Protein AF-A0A7V4UDC5-F1 (afdb_monomer_lite)

Secondary structure (DSSP, 8-state):
-----HHHHHHHHHHHHHHHHHHHTTSPTT--GGGGHHHHHHHHHTSS-HHHHHHHHHHHHHHHHHHHHHSPP-SS-HHHHHHHHHHHHHHHHHHHHHTSHHHHHHHHHHHHHTTTTS----------S-HHHHHHHHHHHHHHHHHTTTS-EEEEEEEEE--GGGGGSPPPTT-EEE-TTT---HHHHHHHHHHHHHHHHHHHHHHHTSTT-EEEEEE-SSSEEEEEEEE--HHHHHHHTTT-TTEEEE---EE-GGGTTSSHHHHHHHHHHHHHHHTT-SEEEEEEETT-HHHHHHHHHTTPEEEEEEEEEEEGGGTEEEEEEE-

Structure (mmCIF, N/CA/C/O backbone):
data_AF-A0A7V4UDC5-F1
#
_entry.id   AF-A0A7V4UDC5-F1
#
loop_
_atom_site.group_PDB
_atom_site.id
_atom_site.type_symbol
_atom_site.label_atom_id
_atom_site.label_alt_id
_atom_site.label_comp_id
_atom_site.label_asym_id
_atom_site.label_entity_id
_atom_site.label_seq_id
_atom_site.pdbx_PDB_ins_code
_atom_site.Cartn_x
_atom_site.Cartn_y
_atom_site.Cartn_z
_atom_site.occupancy
_atom_site.B_iso_or_equiv
_atom_site.auth_seq_id
_atom_site.auth_comp_id
_atom_site.auth_asym_id
_atom_site.auth_atom_id
_atom_site.pdbx_PDB_model_num
ATOM 1 N N . MET A 1 1 ? 18.444 18.402 -2.508 1.00 38.41 1 MET A N 1
ATOM 2 C CA . MET A 1 1 ? 19.061 17.724 -3.672 1.00 38.41 1 MET A CA 1
ATOM 3 C C . MET A 1 1 ? 19.129 18.734 -4.802 1.00 38.41 1 MET A C 1
ATOM 5 O O . MET A 1 1 ? 18.113 19.358 -5.072 1.00 38.41 1 MET A O 1
ATOM 9 N N . ALA A 1 2 ? 20.306 18.971 -5.385 1.00 38.69 2 ALA A N 1
ATOM 10 C CA . ALA A 1 2 ? 20.463 19.931 -6.478 1.00 38.69 2 ALA A CA 1
ATOM 11 C C . ALA A 1 2 ? 19.589 19.517 -7.677 1.00 38.69 2 ALA A C 1
ATOM 13 O O . ALA A 1 2 ? 19.650 18.368 -8.112 1.00 38.69 2 ALA A O 1
ATOM 14 N N . ASN A 1 3 ? 18.760 20.431 -8.190 1.00 67.38 3 ASN A N 1
ATOM 15 C CA . ASN A 1 3 ? 17.919 20.175 -9.361 1.00 67.38 3 ASN A CA 1
ATOM 16 C C . ASN A 1 3 ? 18.815 20.029 -10.600 1.00 67.38 3 ASN A C 1
ATOM 18 O O . ASN A 1 3 ? 19.265 21.021 -11.175 1.00 67.38 3 ASN A O 1
ATOM 22 N N . LEU A 1 4 ? 19.110 18.789 -10.997 1.00 74.56 4 LEU A N 1
ATOM 23 C CA . LEU A 1 4 ? 19.852 18.510 -12.225 1.00 74.56 4 LEU A CA 1
ATOM 24 C C . LEU A 1 4 ? 19.067 19.036 -13.432 1.00 74.56 4 LEU A C 1
ATOM 26 O O . LEU A 1 4 ? 17.871 18.783 -13.574 1.00 74.56 4 LEU A O 1
ATOM 30 N N . LYS A 1 5 ? 19.753 19.755 -14.329 1.00 85.00 5 LYS A N 1
ATOM 31 C CA . LYS A 1 5 ? 19.145 20.242 -15.573 1.00 85.00 5 LYS A CA 1
ATOM 32 C C . LYS A 1 5 ? 18.696 19.043 -16.431 1.00 85.00 5 LYS A C 1
ATOM 34 O O . LYS A 1 5 ? 19.444 18.067 -16.523 1.00 85.00 5 LYS A O 1
ATOM 39 N N . PRO A 1 6 ? 17.556 19.120 -17.144 1.00 79.69 6 PRO A N 1
ATOM 40 C CA . PRO A 1 6 ? 17.060 18.023 -17.985 1.00 79.69 6 PRO A CA 1
ATOM 41 C C . PRO A 1 6 ? 18.080 17.494 -19.004 1.00 79.69 6 PRO A C 1
ATOM 43 O O . PRO A 1 6 ? 18.170 16.292 -19.234 1.00 79.69 6 PRO A O 1
ATOM 46 N N . GLY A 1 7 ? 18.903 18.381 -19.576 1.00 83.75 7 GLY A N 1
ATOM 47 C CA . GLY A 1 7 ? 19.981 17.984 -20.489 1.00 83.75 7 GLY A CA 1
ATOM 48 C C . GLY A 1 7 ? 21.085 17.159 -19.818 1.00 83.75 7 GLY A C 1
ATOM 49 O O . GLY A 1 7 ? 21.667 16.288 -20.458 1.00 83.75 7 GLY A O 1
ATOM 50 N N . THR A 1 8 ? 21.352 17.384 -18.530 1.00 86.12 8 THR A N 1
ATOM 51 C CA . THR A 1 8 ? 22.305 16.582 -17.752 1.00 86.12 8 THR A CA 1
ATOM 52 C C . THR A 1 8 ? 21.754 15.182 -17.509 1.00 86.12 8 THR A C 1
ATOM 54 O O . THR A 1 8 ? 22.464 14.209 -17.736 1.00 86.12 8 THR A O 1
ATOM 57 N N . ILE A 1 9 ? 20.475 15.072 -17.131 1.00 84.00 9 ILE A N 1
ATOM 58 C CA . ILE A 1 9 ? 19.799 13.779 -16.944 1.00 84.00 9 ILE A CA 1
ATOM 59 C C . ILE A 1 9 ? 19.826 12.980 -18.251 1.00 84.00 9 ILE A C 1
ATOM 61 O O . ILE A 1 9 ? 20.229 11.825 -18.247 1.00 84.00 9 ILE A O 1
ATOM 65 N N . PHE A 1 10 ? 19.499 13.610 -19.383 1.00 90.81 10 PHE A N 1
ATOM 66 C CA . PHE A 1 10 ? 19.560 12.969 -20.699 1.00 90.81 10 PHE A CA 1
ATOM 67 C C . PHE A 1 10 ? 20.945 12.375 -21.018 1.00 90.81 10 PHE A C 1
ATOM 69 O O . PHE A 1 10 ? 21.042 11.223 -21.432 1.00 90.81 10 PHE A O 1
ATOM 76 N N . ARG A 1 11 ? 22.030 13.123 -20.770 1.00 93.69 11 ARG A N 1
ATOM 77 C CA . ARG A 1 11 ? 23.404 12.628 -20.978 1.00 93.69 11 ARG A CA 1
ATOM 78 C C . ARG A 1 11 ? 23.756 11.476 -20.039 1.00 93.69 11 ARG A C 1
ATOM 80 O O . ARG A 1 11 ? 24.406 10.532 -20.472 1.00 93.69 11 ARG A O 1
ATOM 87 N N . ILE A 1 12 ? 23.309 11.537 -18.783 1.00 92.44 12 ILE A N 1
ATOM 88 C CA . ILE A 1 12 ? 23.486 10.445 -17.818 1.00 92.44 12 ILE A CA 1
ATOM 89 C C . ILE A 1 12 ? 22.773 9.184 -18.312 1.00 92.44 12 ILE A C 1
ATOM 91 O O . ILE A 1 12 ? 23.369 8.116 -18.283 1.00 92.44 12 ILE A O 1
ATOM 95 N N . LEU A 1 13 ? 21.539 9.297 -18.813 1.00 93.00 13 LEU A N 1
ATOM 96 C CA . LEU A 1 13 ? 20.797 8.151 -19.347 1.00 93.00 13 LEU A CA 1
ATOM 97 C C . LEU A 1 13 ? 21.530 7.495 -20.522 1.00 93.00 13 LEU A C 1
ATOM 99 O O . LEU A 1 13 ? 21.645 6.274 -20.553 1.00 93.00 13 LEU A O 1
ATOM 103 N N . LEU A 1 14 ? 22.069 8.291 -21.451 1.00 95.56 14 LEU A N 1
ATOM 104 C CA . LEU A 1 14 ? 22.872 7.764 -22.558 1.00 95.56 14 LEU A CA 1
ATOM 105 C C . LEU A 1 14 ? 24.155 7.092 -22.060 1.00 95.56 14 LEU A C 1
ATOM 107 O O . LEU A 1 14 ? 24.470 5.991 -22.498 1.00 95.56 14 LEU A O 1
ATOM 111 N N . PHE A 1 15 ? 24.861 7.713 -21.114 1.00 94.56 15 PHE A N 1
ATOM 112 C CA . PHE A 1 15 ? 26.067 7.138 -20.520 1.00 94.56 15 PHE A CA 1
ATOM 113 C C . PHE A 1 15 ? 25.784 5.795 -19.835 1.00 94.56 15 PHE A C 1
ATOM 115 O O . PHE A 1 15 ? 26.470 4.811 -20.103 1.00 94.56 15 PHE A O 1
ATOM 122 N N . VAL A 1 16 ? 24.743 5.729 -19.001 1.00 93.38 16 VAL A N 1
ATOM 123 C CA . VAL A 1 16 ? 24.321 4.490 -18.334 1.00 93.38 16 VAL A CA 1
ATOM 124 C C . VAL A 1 16 ? 23.915 3.433 -19.362 1.00 93.38 16 VAL A C 1
ATOM 126 O O . VAL A 1 16 ? 24.313 2.281 -19.225 1.00 93.38 16 VAL A O 1
ATOM 129 N N . GLY A 1 17 ? 23.194 3.815 -20.421 1.00 93.38 17 GLY A N 1
ATOM 130 C CA . GLY A 1 17 ? 22.854 2.914 -21.524 1.00 93.38 17 GLY A CA 1
ATOM 131 C C . GLY A 1 17 ? 24.089 2.311 -22.196 1.00 93.38 17 GLY A C 1
ATOM 132 O O . GLY A 1 17 ? 24.135 1.103 -22.416 1.00 93.38 17 GLY A O 1
ATOM 133 N N . THR A 1 18 ? 25.118 3.123 -22.450 1.00 94.94 18 THR A N 1
ATOM 134 C CA . THR A 1 18 ? 26.397 2.653 -23.000 1.00 94.94 18 THR A CA 1
ATOM 135 C C . THR A 1 18 ? 27.107 1.693 -22.047 1.00 94.94 18 THR A C 1
ATOM 137 O O . THR A 1 18 ? 27.607 0.662 -22.485 1.00 94.94 18 THR A O 1
ATOM 140 N N . VAL A 1 19 ? 27.131 1.984 -20.742 1.00 92.69 19 VAL A N 1
ATOM 141 C CA . VAL A 1 19 ? 27.724 1.081 -19.738 1.00 92.69 19 VAL A CA 1
ATOM 142 C C . VAL A 1 19 ? 26.989 -0.259 -19.704 1.00 92.69 19 VAL A C 1
ATOM 144 O O . VAL A 1 19 ? 27.638 -1.302 -19.720 1.00 92.69 19 VAL A O 1
ATOM 147 N N . ILE A 1 20 ? 25.652 -0.244 -19.716 1.00 92.75 20 ILE A N 1
ATOM 148 C CA . ILE A 1 20 ? 24.842 -1.467 -19.778 1.00 92.75 20 ILE A CA 1
ATOM 149 C C . ILE A 1 20 ? 25.179 -2.260 -21.039 1.00 92.75 20 ILE A C 1
ATOM 151 O O . ILE A 1 20 ? 25.406 -3.455 -20.932 1.00 92.75 20 ILE A O 1
ATOM 155 N N . PHE A 1 21 ? 25.276 -1.611 -22.203 1.00 92.56 21 PHE A N 1
ATOM 156 C CA . PHE A 1 21 ? 25.663 -2.282 -23.448 1.00 92.56 21 PHE A CA 1
ATOM 157 C C . PHE A 1 21 ? 27.048 -2.932 -23.356 1.00 92.56 21 PHE A C 1
ATOM 159 O O . PHE A 1 21 ? 27.199 -4.095 -23.712 1.00 92.56 21 PHE A O 1
ATOM 166 N N . ILE A 1 22 ? 28.049 -2.234 -22.810 1.00 91.25 22 ILE A N 1
ATOM 167 C CA . ILE A 1 22 ? 29.389 -2.810 -22.611 1.00 91.25 22 ILE A CA 1
ATOM 168 C C . ILE A 1 22 ? 29.317 -4.068 -21.737 1.00 91.25 22 ILE A C 1
ATOM 170 O O . ILE A 1 22 ? 29.987 -5.050 -22.044 1.00 91.25 22 ILE A O 1
ATOM 174 N N . ILE A 1 23 ? 28.508 -4.059 -20.675 1.00 87.69 23 ILE A N 1
ATOM 175 C CA . ILE A 1 23 ? 28.312 -5.233 -19.815 1.00 87.69 23 ILE A CA 1
ATOM 176 C C . ILE A 1 23 ? 27.571 -6.345 -20.571 1.00 87.69 23 ILE A C 1
ATOM 178 O O . ILE A 1 23 ? 27.992 -7.496 -20.491 1.00 87.69 23 ILE A O 1
ATOM 182 N N . ASP A 1 24 ? 26.524 -6.007 -21.328 1.00 86.06 24 ASP A N 1
ATOM 183 C CA . ASP A 1 24 ? 25.705 -6.956 -22.100 1.00 86.06 24 ASP A CA 1
ATOM 184 C C . ASP A 1 24 ? 26.569 -7.735 -23.101 1.00 86.06 24 ASP A C 1
ATOM 186 O O . ASP A 1 24 ? 26.532 -8.961 -23.123 1.00 86.06 24 ASP A O 1
ATOM 190 N N . THR A 1 25 ? 27.506 -7.052 -23.780 1.00 89.06 25 THR A N 1
ATOM 191 C CA . THR A 1 25 ? 28.467 -7.700 -24.699 1.00 89.06 25 THR A CA 1
ATOM 192 C C . THR A 1 25 ? 29.408 -8.718 -24.045 1.00 89.06 25 THR A C 1
ATOM 194 O O . THR A 1 25 ? 30.125 -9.437 -24.740 1.00 89.06 25 THR A O 1
ATOM 197 N N . ARG A 1 26 ? 29.452 -8.793 -22.708 1.00 87.62 26 ARG A N 1
ATOM 198 C CA . ARG A 1 26 ? 30.233 -9.795 -21.962 1.00 87.62 26 ARG A CA 1
ATOM 199 C C . ARG A 1 26 ? 29.398 -10.992 -21.520 1.00 87.62 26 ARG A C 1
ATOM 201 O O . ARG A 1 26 ? 29.975 -11.961 -21.028 1.00 87.62 26 ARG A O 1
ATOM 208 N N . LEU A 1 27 ? 28.077 -10.940 -21.673 1.00 83.69 27 LEU A N 1
ATOM 209 C CA . LEU A 1 27 ? 27.168 -11.998 -21.252 1.00 83.69 27 LEU A CA 1
ATOM 210 C C . LEU A 1 27 ? 26.826 -12.934 -22.422 1.00 83.69 27 LEU A C 1
ATOM 212 O O . LEU A 1 27 ? 26.676 -12.485 -23.557 1.00 83.69 27 LEU A O 1
ATOM 216 N N . PRO A 1 28 ? 26.678 -14.249 -22.176 1.00 82.19 28 PRO A N 1
ATOM 217 C CA . PRO A 1 28 ? 26.193 -15.175 -23.191 1.00 82.19 28 PRO A CA 1
ATOM 218 C C . PRO A 1 28 ? 24.831 -14.759 -23.759 1.00 82.19 28 PRO A C 1
ATOM 220 O O . PRO A 1 28 ? 23.921 -14.371 -23.019 1.00 82.19 28 PRO A O 1
ATOM 223 N N . ARG A 1 29 ? 24.662 -14.918 -25.078 1.00 77.44 29 ARG A N 1
ATOM 224 C CA . ARG A 1 29 ? 23.401 -14.631 -25.784 1.00 77.44 29 ARG A CA 1
ATOM 225 C C . ARG A 1 29 ? 22.192 -15.262 -25.075 1.00 77.44 29 ARG A C 1
ATOM 227 O O . ARG A 1 29 ? 22.208 -16.421 -24.672 1.00 77.44 29 ARG A O 1
ATOM 234 N N . GLY A 1 30 ? 21.098 -14.515 -24.965 1.00 62.22 30 GLY A N 1
ATOM 235 C CA . GLY A 1 30 ? 19.856 -14.999 -24.351 1.00 62.22 30 GLY A CA 1
ATOM 236 C C . GLY A 1 30 ? 19.717 -14.720 -22.851 1.00 62.22 30 GLY A C 1
ATOM 237 O O . GLY A 1 30 ? 18.602 -14.836 -22.348 1.00 62.22 30 GLY A O 1
ATOM 238 N N . ILE A 1 31 ? 20.776 -14.272 -22.164 1.00 71.12 31 ILE A N 1
ATOM 239 C CA . ILE A 1 31 ? 20.663 -13.637 -20.844 1.00 71.12 31 ILE A CA 1
ATOM 240 C C . ILE A 1 31 ? 20.262 -12.174 -21.061 1.00 71.12 31 ILE A C 1
ATOM 242 O O . ILE A 1 31 ? 21.002 -11.405 -21.661 1.00 71.12 31 ILE A O 1
ATOM 246 N N . THR A 1 32 ? 19.063 -11.788 -20.628 1.00 65.75 32 THR A N 1
ATOM 247 C CA . THR A 1 32 ? 18.463 -10.504 -21.026 1.00 65.75 32 THR A CA 1
ATOM 248 C C . THR A 1 32 ? 18.871 -9.359 -20.103 1.00 65.75 32 THR A C 1
ATOM 250 O O . THR A 1 32 ? 18.082 -8.944 -19.252 1.00 65.75 32 THR A O 1
ATOM 253 N N . LEU A 1 33 ? 20.065 -8.789 -20.284 1.00 81.12 33 LEU A N 1
ATOM 254 C CA . LEU A 1 33 ? 20.388 -7.507 -19.643 1.00 81.12 33 LEU A CA 1
ATOM 255 C C . LEU A 1 33 ? 19.720 -6.325 -20.364 1.00 81.12 33 LEU A C 1
ATOM 257 O O . LEU A 1 33 ? 19.486 -5.288 -19.746 1.00 81.12 33 LEU A O 1
ATOM 261 N N . ALA A 1 34 ? 19.299 -6.506 -21.621 1.00 80.31 34 ALA A N 1
ATOM 262 C CA . ALA A 1 34 ? 18.570 -5.507 -22.406 1.00 80.31 34 ALA A CA 1
ATOM 263 C C . ALA A 1 34 ? 17.295 -4.966 -21.717 1.00 80.31 34 ALA A C 1
ATOM 265 O O . ALA A 1 34 ? 16.884 -3.830 -21.959 1.00 80.31 34 ALA A O 1
ATOM 266 N N . ILE A 1 35 ? 16.696 -5.720 -20.784 1.00 85.12 35 ILE A N 1
ATOM 267 C CA . ILE A 1 35 ? 15.566 -5.245 -19.969 1.00 85.12 35 ILE A CA 1
ATOM 268 C C . ILE A 1 35 ? 15.928 -4.000 -19.135 1.00 85.12 35 ILE A C 1
ATOM 270 O O . ILE A 1 35 ? 15.067 -3.171 -18.840 1.00 85.12 35 ILE A O 1
ATOM 274 N N . ALA A 1 36 ? 17.211 -3.815 -18.806 1.00 89.75 36 ALA A N 1
ATOM 275 C CA . ALA A 1 36 ? 17.715 -2.662 -18.068 1.00 89.75 36 ALA A CA 1
ATOM 276 C C . ALA A 1 36 ? 17.627 -1.343 -18.863 1.00 89.75 36 ALA A C 1
ATOM 278 O O . ALA A 1 36 ? 17.728 -0.267 -18.272 1.00 89.75 36 ALA A O 1
ATOM 279 N N . TYR A 1 37 ? 17.369 -1.392 -20.175 1.00 92.94 37 TYR A N 1
ATOM 280 C CA . TYR A 1 37 ? 17.081 -0.203 -20.978 1.00 92.94 37 TYR A CA 1
ATOM 281 C C . TYR A 1 37 ? 15.674 0.363 -20.735 1.00 92.94 37 TYR A C 1
ATOM 283 O O . TYR A 1 37 ? 15.464 1.565 -20.905 1.00 92.94 37 TYR A O 1
ATOM 291 N N . ILE A 1 38 ? 14.720 -0.464 -20.287 1.00 92.38 38 ILE A N 1
ATOM 292 C CA . ILE A 1 38 ? 13.323 -0.056 -20.067 1.00 92.38 38 ILE A CA 1
ATOM 293 C C . ILE A 1 38 ? 13.228 1.085 -19.032 1.00 92.38 38 ILE A C 1
ATOM 295 O O . ILE A 1 38 ? 12.627 2.115 -19.352 1.00 92.38 38 ILE A O 1
ATOM 299 N N . PRO A 1 39 ? 13.861 1.002 -17.840 1.00 92.06 39 PRO A N 1
ATOM 300 C CA . PRO A 1 39 ? 13.903 2.124 -16.900 1.00 92.06 39 PRO A CA 1
ATOM 301 C C . PRO A 1 39 ? 14.520 3.402 -17.478 1.00 92.06 39 PRO A C 1
ATOM 303 O O . PRO A 1 39 ? 14.063 4.494 -17.149 1.00 92.06 39 PRO A O 1
ATOM 306 N N . LEU A 1 40 ? 15.529 3.299 -18.354 1.00 94.00 40 LEU A N 1
ATOM 307 C CA . LEU A 1 40 ? 16.157 4.480 -18.958 1.00 94.00 40 LEU A CA 1
ATOM 308 C C . LEU A 1 40 ? 15.173 5.235 -19.851 1.00 94.00 40 LEU A C 1
ATOM 310 O O . LEU A 1 40 ? 15.070 6.459 -19.762 1.00 94.00 40 LEU A O 1
ATOM 314 N N . VAL A 1 41 ? 14.418 4.504 -20.675 1.00 94.00 41 VAL A N 1
ATOM 315 C CA . VAL A 1 41 ? 13.385 5.083 -21.541 1.00 94.00 41 VAL A CA 1
ATOM 316 C C . VAL A 1 41 ? 12.226 5.618 -20.703 1.00 94.00 41 VAL A C 1
ATOM 318 O O . VAL A 1 41 ? 11.770 6.729 -20.958 1.00 94.00 41 VAL A O 1
ATOM 321 N N . ALA A 1 42 ? 11.806 4.907 -19.652 1.00 91.69 42 ALA A N 1
ATOM 322 C CA . ALA A 1 42 ? 10.771 5.381 -18.731 1.00 91.69 42 ALA A CA 1
ATOM 323 C C . ALA A 1 42 ? 11.149 6.721 -18.073 1.00 91.69 42 ALA A C 1
ATOM 325 O O . ALA A 1 42 ? 10.333 7.639 -18.022 1.00 91.69 42 ALA A O 1
ATOM 326 N N . ILE A 1 43 ? 12.402 6.878 -17.629 1.00 87.75 43 ILE A N 1
ATOM 327 C CA . ILE A 1 43 ? 12.899 8.154 -17.093 1.00 87.75 43 ILE A CA 1
ATOM 328 C C . ILE A 1 43 ? 12.971 9.214 -18.203 1.00 87.75 43 ILE A C 1
ATOM 330 O O . ILE A 1 43 ? 12.647 10.376 -17.964 1.00 87.75 43 ILE A O 1
ATOM 334 N N . ALA A 1 44 ? 13.351 8.840 -19.428 1.00 90.62 44 ALA A N 1
ATOM 335 C CA . ALA A 1 44 ? 13.420 9.769 -20.554 1.00 90.62 44 ALA A CA 1
ATOM 336 C C . ALA A 1 44 ? 12.039 10.292 -20.993 1.00 90.62 44 ALA A C 1
ATOM 338 O O . ALA A 1 44 ? 11.935 11.453 -21.389 1.00 90.62 44 ALA A O 1
ATOM 339 N N . VAL A 1 45 ? 10.971 9.490 -20.864 1.00 90.62 45 VAL A N 1
ATOM 340 C CA . VAL A 1 45 ? 9.573 9.938 -21.051 1.00 90.62 45 VAL A CA 1
ATOM 341 C C . VAL A 1 45 ? 9.243 11.088 -20.108 1.00 90.62 45 VAL A C 1
ATOM 343 O O . VAL A 1 45 ? 8.472 11.984 -20.465 1.00 90.62 45 VAL A O 1
ATOM 346 N N . LEU A 1 46 ? 9.885 11.112 -18.934 1.00 85.88 46 LEU A N 1
ATOM 347 C CA . LEU A 1 46 ? 9.684 12.166 -17.958 1.00 85.88 46 LEU A CA 1
ATOM 348 C C . LEU A 1 46 ? 10.419 13.483 -18.295 1.00 85.88 46 LEU A C 1
ATOM 350 O O . LEU A 1 46 ? 10.342 14.451 -17.543 1.00 85.88 46 LEU A O 1
ATOM 354 N N . LEU A 1 47 ? 11.161 13.557 -19.401 1.00 86.00 47 LEU A N 1
ATOM 355 C CA . LEU A 1 47 ? 11.874 14.772 -19.788 1.00 86.00 47 LEU A CA 1
ATOM 356 C C . LEU A 1 47 ? 10.966 15.733 -20.576 1.00 86.00 47 LEU A C 1
ATOM 358 O O . LEU A 1 47 ? 10.014 15.310 -21.240 1.00 86.00 47 LEU A O 1
ATOM 362 N N . PRO A 1 48 ? 11.234 17.053 -20.534 1.00 79.25 48 PRO A N 1
ATOM 363 C CA . PRO A 1 48 ? 10.370 18.065 -21.149 1.00 79.25 48 PRO A CA 1
ATOM 364 C C . PRO A 1 48 ? 10.289 17.956 -22.674 1.00 79.25 48 PRO A C 1
ATOM 366 O O . PRO A 1 48 ? 9.313 18.402 -23.265 1.00 79.25 48 PRO A O 1
ATOM 369 N N . ARG A 1 49 ? 11.301 17.369 -23.327 1.00 83.31 49 ARG A N 1
ATOM 370 C CA . ARG A 1 49 ? 11.344 17.249 -24.787 1.00 83.31 49 ARG A CA 1
ATOM 371 C C . ARG A 1 49 ? 11.037 15.809 -25.209 1.00 83.31 49 ARG A C 1
ATOM 373 O O . ARG A 1 49 ? 11.814 14.927 -24.845 1.00 83.31 49 ARG A O 1
ATOM 380 N N . PRO A 1 50 ? 9.990 15.560 -26.017 1.00 84.75 50 PRO A N 1
ATOM 381 C CA . PRO A 1 50 ? 9.617 14.208 -26.451 1.00 84.75 50 PRO A CA 1
ATOM 382 C C . PRO A 1 50 ? 10.745 13.521 -27.229 1.00 84.75 50 PRO A C 1
ATOM 384 O O . PRO A 1 50 ? 10.989 12.328 -27.061 1.00 84.75 50 PRO A O 1
ATOM 387 N N . ASN A 1 51 ? 11.515 14.304 -27.989 1.00 89.19 51 ASN A N 1
ATOM 388 C CA . ASN A 1 51 ? 12.661 13.814 -28.747 1.00 89.19 51 ASN A CA 1
ATOM 389 C C . ASN A 1 51 ? 13.720 13.159 -27.850 1.00 89.19 51 ASN A C 1
ATOM 391 O O . ASN A 1 51 ? 14.402 12.258 -28.309 1.00 89.19 51 ASN A O 1
ATOM 395 N N . MET A 1 52 ? 13.843 13.542 -26.572 1.00 91.19 52 MET A N 1
ATOM 396 C CA . MET A 1 52 ? 14.799 12.900 -25.660 1.00 91.19 52 MET A CA 1
ATOM 397 C C . MET A 1 52 ? 14.420 11.442 -25.382 1.00 91.19 52 MET A C 1
ATOM 399 O O . MET A 1 52 ? 15.290 10.577 -25.421 1.00 91.19 52 MET A O 1
ATOM 403 N N . ALA A 1 53 ? 13.135 11.152 -25.157 1.00 92.38 53 ALA A N 1
ATOM 404 C CA . ALA A 1 53 ? 12.654 9.784 -24.976 1.00 92.38 53 ALA A CA 1
ATOM 405 C C . ALA A 1 53 ? 12.841 8.951 -26.247 1.00 92.38 53 ALA A C 1
ATOM 407 O O . ALA A 1 53 ? 13.349 7.834 -26.180 1.00 92.38 53 ALA A O 1
ATOM 408 N N . VAL A 1 54 ? 12.512 9.532 -27.405 1.00 93.69 54 VAL A N 1
ATOM 409 C CA . VAL A 1 54 ? 12.688 8.883 -28.711 1.00 93.69 54 VAL A CA 1
ATOM 410 C C . VAL A 1 54 ? 14.165 8.609 -29.002 1.00 93.69 54 VAL A C 1
ATOM 412 O O . VAL A 1 54 ? 14.500 7.518 -29.447 1.00 93.69 54 VAL A O 1
ATOM 415 N N . THR A 1 55 ? 15.075 9.541 -28.700 1.00 95.25 55 THR A N 1
ATOM 416 C CA . THR A 1 55 ? 16.517 9.322 -28.880 1.00 95.25 55 THR A CA 1
ATOM 417 C C . THR A 1 55 ? 17.046 8.227 -27.955 1.00 95.25 55 THR A C 1
ATOM 419 O O . THR A 1 55 ? 17.776 7.359 -28.425 1.00 95.25 55 THR A O 1
ATOM 422 N N . VAL A 1 56 ? 16.675 8.213 -26.668 1.00 95.94 56 VAL A N 1
ATOM 423 C CA . VAL A 1 56 ? 17.092 7.130 -25.753 1.00 95.94 56 VAL A CA 1
ATOM 424 C C . VAL A 1 56 ? 16.545 5.782 -26.232 1.00 95.94 56 VAL A C 1
ATOM 426 O O . VAL A 1 56 ? 17.288 4.802 -26.255 1.00 95.94 56 VAL A O 1
ATOM 429 N N . ALA A 1 57 ? 15.287 5.730 -26.678 1.00 96.31 57 ALA A N 1
ATOM 430 C CA . ALA A 1 57 ? 14.677 4.524 -27.235 1.00 96.31 57 ALA A CA 1
ATOM 431 C C . ALA A 1 57 ? 15.384 4.042 -28.511 1.00 96.31 57 ALA A C 1
ATOM 433 O O . ALA A 1 57 ? 15.671 2.854 -28.641 1.00 96.31 57 ALA A O 1
ATOM 434 N N . ALA A 1 58 ? 15.730 4.950 -29.425 1.00 96.75 58 ALA A N 1
ATOM 435 C CA . ALA A 1 58 ? 16.452 4.620 -30.650 1.00 96.75 58 ALA A CA 1
ATOM 436 C C . ALA A 1 58 ? 17.864 4.083 -30.360 1.00 96.75 58 ALA A C 1
ATOM 438 O O . ALA A 1 58 ? 18.251 3.046 -30.896 1.00 96.75 58 ALA A O 1
ATOM 439 N N . VAL A 1 59 ? 18.613 4.740 -29.467 1.00 96.75 59 VAL A N 1
ATOM 440 C CA . VAL A 1 59 ? 19.971 4.317 -29.079 1.00 96.75 59 VAL A CA 1
ATOM 441 C C . VAL A 1 59 ? 19.949 2.954 -28.384 1.00 96.75 59 VAL A C 1
ATOM 443 O O . VAL A 1 59 ? 20.705 2.059 -28.751 1.00 96.75 59 VAL A O 1
ATOM 446 N N . THR A 1 60 ? 19.053 2.756 -27.417 1.00 95.94 60 THR A N 1
ATOM 447 C CA . THR A 1 60 ? 18.938 1.473 -26.700 1.00 95.94 60 THR A CA 1
ATOM 448 C C . THR A 1 60 ? 18.387 0.347 -27.579 1.00 95.94 60 THR A C 1
ATOM 450 O O . THR A 1 60 ? 18.784 -0.806 -27.415 1.00 95.94 60 THR A O 1
ATOM 453 N N . SER A 1 61 ? 17.551 0.665 -28.574 1.00 95.75 61 SER A N 1
ATOM 454 C CA . SER A 1 61 ? 17.156 -0.291 -29.616 1.00 95.75 61 SER A CA 1
ATOM 455 C C . SER A 1 61 ? 18.354 -0.715 -30.463 1.00 95.75 61 SER A C 1
ATOM 457 O O . SER A 1 61 ? 18.536 -1.906 -30.699 1.00 95.75 61 SER A O 1
ATOM 459 N N . ALA A 1 62 ? 19.205 0.233 -30.872 1.00 95.38 62 ALA A N 1
ATOM 460 C CA . ALA A 1 62 ? 20.430 -0.080 -31.603 1.00 95.38 62 ALA A CA 1
ATOM 461 C C . ALA A 1 62 ? 21.359 -0.983 -30.776 1.00 95.38 62 ALA A C 1
ATOM 463 O O . ALA A 1 62 ? 21.831 -1.990 -31.292 1.00 95.38 62 ALA A O 1
ATOM 464 N N . PHE A 1 63 ? 21.548 -0.700 -29.483 1.00 94.50 63 PHE A N 1
ATOM 465 C CA . PHE A 1 63 ? 22.301 -1.579 -28.580 1.00 94.50 63 PHE A CA 1
ATOM 466 C C . PHE A 1 63 ? 21.697 -2.984 -28.490 1.00 94.50 63 PHE A C 1
ATOM 468 O O . PHE A 1 63 ? 22.413 -3.963 -28.670 1.00 94.50 63 PHE A O 1
ATOM 475 N N . THR A 1 64 ? 20.376 -3.089 -28.326 1.00 91.38 64 THR A N 1
ATOM 476 C CA . THR A 1 64 ? 19.665 -4.380 -28.271 1.00 91.38 64 THR A CA 1
ATOM 477 C C . THR A 1 64 ? 19.834 -5.195 -29.563 1.00 91.38 64 THR A C 1
ATOM 479 O O . THR A 1 64 ? 19.911 -6.423 -29.521 1.00 91.38 64 THR A O 1
ATOM 482 N N . LEU A 1 65 ? 19.891 -4.529 -30.721 1.00 90.81 65 LEU A N 1
ATOM 483 C CA . LEU A 1 65 ? 20.071 -5.169 -32.028 1.00 90.81 65 LEU A CA 1
ATOM 484 C C . LEU A 1 65 ? 21.534 -5.518 -32.338 1.00 90.81 65 LEU A C 1
ATOM 486 O O . LEU A 1 65 ? 21.778 -6.492 -33.048 1.00 90.81 65 LEU A O 1
ATOM 490 N N . LEU A 1 66 ? 22.493 -4.748 -31.817 1.00 89.62 66 LEU A N 1
ATOM 491 C CA . LEU A 1 66 ? 23.931 -4.964 -32.011 1.00 89.62 66 LEU A CA 1
ATOM 492 C C . LEU A 1 66 ? 24.523 -5.987 -31.036 1.00 89.62 66 LEU A C 1
ATOM 494 O O . LEU A 1 66 ? 25.449 -6.705 -31.407 1.00 89.62 66 LEU A O 1
ATOM 498 N N . ASP A 1 67 ? 23.959 -6.108 -29.834 1.00 86.81 67 ASP A N 1
ATOM 499 C CA . ASP A 1 67 ? 24.309 -7.106 -28.815 1.00 86.81 67 ASP A CA 1
ATOM 500 C C . ASP A 1 67 ? 24.616 -8.522 -29.373 1.00 86.81 67 ASP A C 1
ATOM 502 O O . ASP A 1 67 ? 25.715 -9.018 -29.140 1.00 86.81 67 ASP A O 1
ATOM 506 N N . PRO A 1 68 ? 23.769 -9.180 -30.197 1.00 83.19 68 PRO A N 1
ATOM 507 C CA . PRO A 1 68 ? 24.060 -10.534 -30.698 1.00 83.19 68 PRO A CA 1
ATOM 508 C C . PRO A 1 68 ? 25.362 -10.672 -31.476 1.00 83.19 68 PRO A C 1
ATOM 510 O O . PRO A 1 68 ? 25.913 -11.771 -31.531 1.00 83.19 68 PRO A O 1
ATOM 513 N N . ILE A 1 69 ? 25.804 -9.599 -32.127 1.00 87.69 69 ILE A N 1
ATOM 514 C CA . ILE A 1 69 ? 27.003 -9.608 -32.960 1.00 87.69 69 ILE A CA 1
ATOM 515 C C . ILE A 1 69 ? 28.244 -9.673 -32.065 1.00 87.69 69 ILE A C 1
ATOM 517 O O . ILE A 1 69 ? 29.198 -10.373 -32.396 1.00 87.69 69 ILE A O 1
ATOM 521 N N . PHE A 1 70 ? 28.204 -8.998 -30.914 1.00 87.81 70 PHE A N 1
ATOM 522 C CA . PHE A 1 70 ? 29.335 -8.871 -29.995 1.00 87.81 70 PHE A CA 1
ATOM 523 C C . PHE A 1 70 ? 29.312 -9.886 -28.845 1.00 87.81 70 PHE A C 1
ATOM 525 O O . PHE A 1 70 ? 30.368 -10.219 -28.312 1.00 87.81 70 PHE A O 1
ATOM 532 N N . SER A 1 71 ? 28.136 -10.399 -28.484 1.00 85.19 71 SER A N 1
ATOM 533 C CA . SER A 1 71 ? 27.964 -11.254 -27.308 1.00 85.19 71 SER A CA 1
ATOM 534 C C . SER A 1 71 ? 28.381 -12.710 -27.557 1.00 85.19 71 SER A C 1
ATOM 536 O O . SER A 1 71 ? 28.067 -13.261 -28.627 1.00 85.19 71 SER A O 1
ATOM 538 N N . PRO A 1 72 ? 29.046 -13.365 -26.579 1.00 85.06 72 PRO A N 1
ATOM 539 C CA . PRO A 1 72 ? 29.446 -14.767 -26.654 1.00 85.06 72 PRO A CA 1
ATOM 540 C C . PRO A 1 72 ? 28.286 -15.718 -26.990 1.00 85.06 72 PRO A C 1
ATOM 542 O O . PRO A 1 72 ? 27.144 -15.483 -26.577 1.00 85.06 72 PRO A O 1
ATOM 545 N N . PRO A 1 73 ? 28.546 -16.822 -27.714 1.00 84.25 73 PRO A N 1
ATOM 546 C CA . PRO A 1 73 ? 27.531 -17.832 -27.987 1.00 84.25 73 PRO A CA 1
ATOM 547 C C . PRO A 1 73 ? 26.996 -18.446 -26.687 1.00 84.25 73 PRO A C 1
ATOM 549 O O . PRO A 1 73 ? 27.666 -18.468 -25.657 1.00 84.25 73 PRO A O 1
ATOM 552 N N . SER A 1 74 ? 25.769 -18.949 -26.748 1.00 82.12 74 SER A N 1
ATOM 553 C CA . SER A 1 74 ? 25.053 -19.518 -25.609 1.00 82.12 74 SER A CA 1
ATOM 554 C C . SER A 1 74 ? 24.506 -20.890 -25.966 1.00 82.12 74 SER A C 1
ATOM 556 O O . SER A 1 74 ? 24.239 -21.165 -27.134 1.00 82.12 74 SER A O 1
ATOM 558 N N . SER A 1 75 ? 24.328 -21.736 -24.953 1.00 79.56 75 SER A N 1
ATOM 559 C CA . SER A 1 75 ? 23.654 -23.031 -25.079 1.00 79.56 75 SER A CA 1
ATOM 560 C C . SER A 1 75 ? 22.130 -22.901 -25.182 1.00 79.56 75 SER A C 1
ATOM 562 O O . SER A 1 75 ? 21.448 -23.892 -25.436 1.00 79.56 75 SER A O 1
ATOM 564 N N . LEU A 1 76 ? 21.583 -21.694 -24.988 1.00 74.44 76 LEU A N 1
ATOM 565 C CA . LEU A 1 76 ? 20.153 -21.439 -25.117 1.00 74.44 76 LEU A CA 1
ATOM 566 C C . LEU A 1 76 ? 19.699 -21.495 -26.587 1.00 74.44 76 LEU A C 1
ATOM 568 O O . LEU A 1 76 ? 20.401 -20.996 -27.471 1.00 74.44 76 LEU A O 1
ATOM 572 N N . PRO A 1 77 ? 18.492 -22.026 -26.864 1.00 74.31 77 PRO A N 1
ATOM 573 C CA . PRO A 1 77 ? 17.914 -21.994 -28.201 1.00 74.31 77 PRO A CA 1
ATOM 574 C C . PRO A 1 77 ? 17.788 -20.565 -28.748 1.00 74.31 77 PRO A C 1
ATOM 576 O O . PRO A 1 77 ? 17.349 -19.657 -28.041 1.00 74.31 77 PRO A O 1
ATOM 579 N N . ALA A 1 78 ? 18.084 -20.372 -30.037 1.00 75.94 78 ALA A N 1
ATOM 580 C CA . ALA A 1 78 ? 18.098 -19.048 -30.669 1.00 75.94 78 ALA A CA 1
ATOM 581 C C . ALA A 1 78 ? 16.760 -18.286 -30.548 1.00 75.94 78 ALA A C 1
ATOM 583 O O . ALA A 1 78 ? 16.753 -17.062 -30.403 1.00 75.94 78 ALA A O 1
ATOM 584 N N . TRP A 1 79 ? 15.626 -18.997 -30.541 1.00 73.00 79 TRP A N 1
ATOM 585 C CA . TRP A 1 79 ? 14.297 -18.393 -30.382 1.00 73.00 79 TRP A CA 1
ATOM 586 C C . TRP A 1 79 ? 14.131 -17.652 -29.045 1.00 73.00 79 TRP A C 1
ATOM 588 O O . TRP A 1 79 ? 13.445 -16.632 -29.005 1.00 73.00 79 TRP A O 1
ATOM 598 N N . VAL A 1 80 ? 14.799 -18.099 -27.971 1.00 72.25 80 VAL A N 1
ATOM 599 C CA . VAL A 1 80 ? 14.764 -17.440 -26.652 1.00 72.25 80 VAL A CA 1
ATOM 600 C C . VAL A 1 80 ? 15.385 -16.051 -26.754 1.00 72.25 80 VAL A C 1
ATOM 602 O O . VAL A 1 80 ? 14.828 -15.065 -26.273 1.00 72.25 80 VAL A O 1
ATOM 605 N N . THR A 1 81 ? 16.520 -15.956 -27.446 1.00 77.19 81 THR A N 1
ATOM 606 C CA . THR A 1 81 ? 17.198 -14.686 -27.692 1.00 77.19 81 THR A CA 1
ATOM 607 C C . THR A 1 81 ? 16.336 -13.742 -28.535 1.00 77.19 81 THR A C 1
ATOM 609 O O . THR A 1 81 ? 16.231 -12.559 -28.206 1.00 77.19 81 THR A O 1
ATOM 612 N N . TYR A 1 82 ? 15.685 -14.244 -29.590 1.00 78.69 82 TYR A N 1
ATOM 613 C CA . TYR A 1 82 ? 14.800 -13.426 -30.425 1.00 78.69 82 TYR A CA 1
ATOM 614 C C . TYR A 1 82 ? 13.574 -12.917 -29.656 1.00 78.69 82 TYR A C 1
ATOM 616 O O . TYR A 1 82 ? 13.272 -11.726 -29.735 1.00 78.69 82 TYR A O 1
ATOM 624 N N . ASN A 1 83 ? 12.921 -13.764 -28.853 1.00 78.12 83 ASN A N 1
ATOM 625 C CA . ASN A 1 83 ? 11.761 -13.366 -28.050 1.00 78.12 83 ASN A CA 1
ATOM 626 C C . ASN A 1 83 ? 12.117 -12.314 -26.996 1.00 78.12 83 ASN A C 1
ATOM 628 O O . ASN A 1 83 ? 11.436 -11.296 -26.891 1.00 78.12 83 ASN A O 1
ATOM 632 N N . ASN A 1 84 ? 13.206 -12.512 -26.250 1.00 81.00 84 ASN A N 1
ATOM 633 C CA . ASN A 1 84 ? 13.619 -11.576 -25.202 1.00 81.00 84 ASN A CA 1
ATOM 634 C C . ASN A 1 84 ? 13.919 -10.177 -25.760 1.00 81.00 84 ASN A C 1
ATOM 636 O O . ASN A 1 84 ? 13.549 -9.164 -25.159 1.00 81.00 84 ASN A O 1
ATOM 640 N N . ARG A 1 85 ? 14.538 -10.111 -26.944 1.00 84.75 85 ARG A N 1
ATOM 641 C CA . ARG A 1 85 ? 14.795 -8.845 -27.639 1.00 84.75 85 ARG A CA 1
ATOM 642 C C . ARG A 1 85 ? 13.536 -8.247 -28.243 1.00 84.75 85 ARG A C 1
ATOM 644 O O . ARG A 1 85 ? 13.332 -7.049 -28.097 1.00 84.75 85 ARG A O 1
ATOM 651 N N . GLY A 1 86 ? 12.678 -9.059 -28.858 1.00 85.25 86 GLY A N 1
ATOM 652 C CA . GLY A 1 86 ? 11.389 -8.608 -29.383 1.00 85.25 86 GLY A CA 1
ATOM 653 C C . GLY A 1 86 ? 10.521 -7.967 -28.299 1.00 85.25 86 GLY A C 1
ATOM 654 O O . GLY A 1 86 ? 10.028 -6.856 -28.481 1.00 85.25 86 GLY A O 1
ATOM 655 N N . LEU A 1 87 ? 10.417 -8.610 -27.132 1.00 85.31 87 LEU A N 1
ATOM 656 C CA . LEU A 1 87 ? 9.684 -8.083 -25.977 1.00 85.31 87 LEU A CA 1
ATOM 657 C C . LEU A 1 87 ? 10.311 -6.798 -25.430 1.00 85.31 87 LEU A C 1
ATOM 659 O O . LEU A 1 87 ? 9.596 -5.845 -25.121 1.00 85.31 87 LEU A O 1
ATOM 663 N N . THR A 1 88 ? 11.642 -6.745 -25.353 1.00 88.38 88 THR A N 1
ATOM 664 C CA . THR A 1 88 ? 12.364 -5.560 -24.874 1.00 88.38 88 THR A CA 1
ATOM 665 C C . THR A 1 88 ? 12.182 -4.376 -25.826 1.00 88.38 88 THR A C 1
ATOM 667 O O . THR A 1 88 ? 11.862 -3.278 -25.377 1.00 88.38 88 THR A O 1
ATOM 670 N N . LEU A 1 89 ? 12.311 -4.588 -27.140 1.00 92.50 89 LEU A N 1
ATOM 671 C CA . LEU A 1 89 ? 12.051 -3.565 -28.156 1.00 92.50 89 LEU A CA 1
ATOM 672 C C . LEU A 1 89 ? 10.591 -3.102 -28.110 1.00 92.50 89 LEU A C 1
ATOM 674 O O . LEU A 1 89 ? 10.335 -1.899 -28.131 1.00 92.50 89 LEU A O 1
ATOM 678 N N . GLY A 1 90 ? 9.643 -4.033 -27.971 1.00 88.06 90 GLY A N 1
ATOM 679 C CA . GLY A 1 90 ? 8.228 -3.710 -27.794 1.00 88.06 90 GLY A CA 1
ATOM 680 C C . GLY A 1 90 ? 7.987 -2.804 -26.584 1.00 88.06 90 GLY A C 1
ATOM 681 O O . GLY A 1 90 ? 7.330 -1.773 -26.710 1.00 88.06 90 GLY A O 1
ATOM 682 N N . ALA A 1 91 ? 8.581 -3.129 -25.432 1.00 92.12 91 ALA A N 1
ATOM 683 C CA . ALA A 1 91 ? 8.469 -2.323 -24.219 1.00 92.12 91 ALA A CA 1
ATOM 684 C C . ALA A 1 91 ? 9.133 -0.938 -24.355 1.00 92.12 91 ALA A C 1
ATOM 686 O O . ALA A 1 91 ? 8.547 0.065 -23.945 1.00 92.12 91 ALA A O 1
ATOM 687 N N . ILE A 1 92 ? 10.323 -0.863 -24.965 1.00 94.81 92 ILE A N 1
ATOM 688 C CA . ILE A 1 92 ? 11.035 0.395 -25.243 1.00 94.81 92 ILE A CA 1
ATOM 689 C C . ILE A 1 92 ? 10.167 1.329 -26.092 1.00 94.81 92 ILE A C 1
ATOM 691 O O . ILE A 1 92 ? 9.980 2.496 -25.738 1.00 94.81 92 ILE A O 1
ATOM 695 N N . TRP A 1 93 ? 9.606 0.826 -27.192 1.00 95.69 93 TRP A N 1
ATOM 696 C CA . TRP A 1 93 ? 8.827 1.649 -28.115 1.00 95.69 93 TRP A CA 1
ATOM 697 C C . TRP A 1 93 ? 7.431 1.978 -27.595 1.00 95.69 93 TRP A C 1
ATOM 699 O O . TRP A 1 93 ? 6.952 3.088 -27.829 1.00 95.69 93 TRP A O 1
ATOM 709 N N . PHE A 1 94 ? 6.816 1.085 -26.815 1.00 93.12 94 PHE A N 1
ATOM 710 C CA . PHE A 1 94 ? 5.597 1.400 -26.075 1.00 93.12 94 PHE A CA 1
ATOM 711 C C . PHE A 1 94 ? 5.817 2.594 -25.135 1.00 93.12 94 PHE A C 1
ATOM 713 O O . PHE A 1 94 ? 5.061 3.563 -25.180 1.00 93.12 94 PHE A O 1
ATOM 720 N N . LEU A 1 95 ? 6.894 2.579 -24.339 1.00 92.75 95 LEU A N 1
ATOM 721 C CA . LEU A 1 95 ? 7.228 3.699 -23.457 1.00 92.75 95 LEU A CA 1
ATOM 722 C C . LEU A 1 95 ? 7.554 4.972 -24.243 1.00 92.75 95 LEU A C 1
ATOM 724 O O . LEU A 1 95 ? 7.059 6.043 -23.900 1.00 92.75 95 LEU A O 1
ATOM 728 N N . ALA A 1 96 ? 8.333 4.879 -25.322 1.00 93.06 96 ALA A N 1
ATOM 729 C CA . ALA A 1 96 ? 8.649 6.033 -26.161 1.00 93.06 96 ALA A CA 1
ATOM 730 C C . ALA A 1 96 ? 7.388 6.682 -26.764 1.00 93.06 96 ALA A C 1
ATOM 732 O O . ALA A 1 96 ? 7.306 7.910 -26.839 1.00 93.06 96 ALA A O 1
ATOM 733 N N . ALA A 1 97 ? 6.379 5.883 -27.129 1.00 91.25 97 ALA A N 1
ATOM 734 C CA . ALA A 1 97 ? 5.101 6.384 -27.628 1.00 91.25 97 ALA A CA 1
ATOM 735 C C . ALA A 1 97 ? 4.352 7.228 -26.582 1.00 91.25 97 ALA A C 1
ATOM 737 O O . ALA A 1 97 ? 3.714 8.216 -26.945 1.00 91.25 97 ALA A O 1
ATOM 738 N N . LEU A 1 98 ? 4.495 6.923 -25.284 1.00 89.88 98 LEU A N 1
ATOM 739 C CA . LEU A 1 98 ? 3.916 7.733 -24.201 1.00 89.88 98 LEU A CA 1
ATOM 740 C C . LEU A 1 98 ? 4.514 9.144 -24.126 1.00 89.88 98 LEU A C 1
ATOM 742 O O . LEU A 1 98 ? 3.874 10.051 -23.594 1.00 89.88 98 LEU A O 1
ATOM 746 N N . ALA A 1 99 ? 5.718 9.355 -24.661 1.00 89.06 99 ALA A N 1
ATOM 747 C CA . ALA A 1 99 ? 6.321 10.679 -24.747 1.00 89.06 99 ALA A CA 1
ATOM 748 C C . ALA A 1 99 ? 5.770 11.523 -25.908 1.00 89.06 99 ALA A C 1
ATOM 750 O O . ALA A 1 99 ? 5.953 12.741 -25.875 1.00 89.06 99 ALA A O 1
ATOM 751 N N . LEU A 1 100 ? 5.105 10.926 -26.909 1.00 88.62 100 LEU A N 1
ATOM 752 C CA . LEU A 1 100 ? 4.572 11.661 -28.061 1.00 88.62 100 LEU A CA 1
ATOM 753 C C . LEU A 1 100 ? 3.553 12.714 -27.608 1.00 88.62 100 LEU A C 1
ATOM 755 O O . LEU A 1 100 ? 2.687 12.381 -26.804 1.00 88.62 100 LEU A O 1
ATOM 759 N N . PRO A 1 101 ? 3.572 13.949 -28.149 1.00 83.31 101 PRO A N 1
ATOM 760 C CA . PRO A 1 101 ? 2.761 15.056 -27.629 1.00 83.31 101 PRO A CA 1
ATOM 761 C C . PRO A 1 101 ? 1.271 14.735 -27.455 1.00 83.31 101 PRO A C 1
ATOM 763 O O . PRO A 1 101 ? 0.700 15.028 -26.410 1.00 83.31 101 PRO A O 1
ATOM 766 N N . ARG A 1 102 ? 0.657 14.070 -28.445 1.00 83.25 102 ARG A N 1
ATOM 767 C CA . ARG A 1 102 ? -0.769 13.696 -28.417 1.00 83.25 102 ARG A CA 1
ATOM 768 C C . ARG A 1 102 ? -1.087 12.659 -27.339 1.00 83.25 102 ARG A C 1
ATOM 770 O O . ARG A 1 102 ? -2.065 12.800 -26.617 1.00 83.25 102 ARG A O 1
ATOM 777 N N . VAL A 1 103 ? -0.244 11.635 -27.218 1.00 81.75 103 VAL A N 1
ATOM 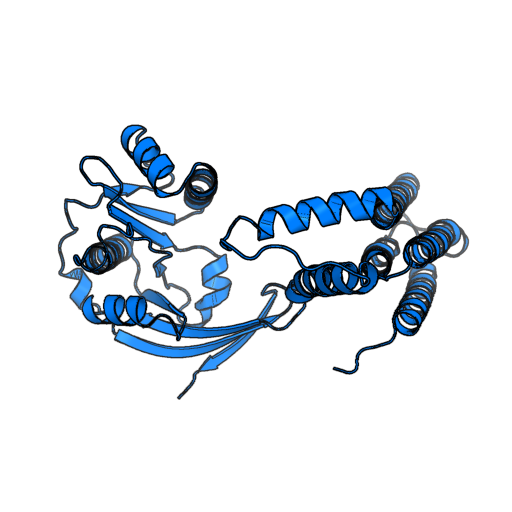778 C CA . VAL A 1 103 ? -0.411 10.561 -26.227 1.00 81.75 103 VAL A CA 1
ATOM 779 C C . VAL A 1 103 ? -0.132 11.105 -24.828 1.00 81.75 103 VAL A C 1
ATOM 781 O O . VAL A 1 103 ? -0.897 10.858 -23.901 1.00 81.75 103 VAL A O 1
ATOM 784 N N . 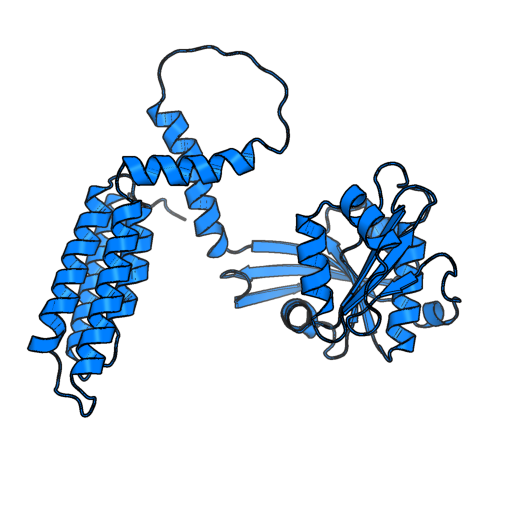ARG A 1 104 ? 0.919 11.922 -24.707 1.00 81.06 104 ARG A N 1
ATOM 785 C CA . ARG A 1 104 ? 1.319 12.630 -23.493 1.00 81.06 104 ARG A CA 1
ATOM 786 C C . ARG A 1 104 ? 0.220 13.518 -22.946 1.00 81.06 104 ARG A C 1
ATOM 788 O O . ARG A 1 104 ? -0.076 13.429 -21.762 1.00 81.06 104 ARG A O 1
ATOM 795 N N . ALA A 1 105 ? -0.423 14.307 -23.799 1.00 78.62 105 ALA A N 1
ATOM 796 C CA . ALA A 1 105 ? -1.574 15.108 -23.402 1.00 78.62 105 ALA A CA 1
ATOM 797 C C . ALA A 1 105 ? -2.724 14.236 -22.865 1.00 78.62 105 ALA A C 1
ATOM 799 O O . ALA A 1 105 ? -3.292 14.552 -21.822 1.00 78.62 105 ALA A O 1
ATOM 800 N N . ALA A 1 106 ? -3.021 13.108 -23.521 1.00 73.75 106 ALA A N 1
ATOM 801 C CA . ALA A 1 106 ? -4.118 12.224 -23.131 1.00 73.75 106 ALA A CA 1
ATOM 802 C C . ALA A 1 106 ? -3.918 11.584 -21.745 1.00 73.75 106 ALA A C 1
ATOM 804 O O . ALA A 1 106 ? -4.812 11.656 -20.903 1.00 73.75 106 ALA A O 1
ATOM 805 N N . TRP A 1 107 ? -2.748 10.996 -21.463 1.00 72.00 107 TRP A N 1
ATOM 806 C CA . TRP A 1 107 ? -2.525 10.356 -20.158 1.00 72.00 107 TRP A CA 1
ATOM 807 C C . TRP A 1 107 ? -2.256 11.356 -19.027 1.00 72.00 107 TRP A C 1
ATOM 809 O O . TRP A 1 107 ? -2.546 11.052 -17.871 1.00 72.00 107 TRP A O 1
ATOM 819 N N . ILE A 1 108 ? -1.773 12.565 -19.338 1.00 68.44 108 ILE A N 1
ATOM 820 C CA . ILE A 1 108 ? -1.738 13.669 -18.366 1.00 68.44 108 ILE A CA 1
ATOM 821 C C . ILE A 1 108 ? -3.161 14.117 -18.017 1.00 68.44 108 ILE A C 1
ATOM 823 O O . ILE A 1 108 ? -3.454 14.314 -16.840 1.00 68.44 108 ILE A O 1
ATOM 827 N N . GLY A 1 109 ? -4.048 14.233 -19.010 1.00 67.19 109 GLY A N 1
ATOM 828 C CA . GLY A 1 109 ? -5.459 14.566 -18.798 1.00 67.19 109 GLY A CA 1
ATOM 829 C C . GLY A 1 109 ? -6.159 13.574 -17.866 1.00 67.19 109 GLY A C 1
ATOM 830 O O . GLY A 1 109 ? -6.792 13.996 -16.902 1.00 67.19 109 GLY A O 1
ATOM 831 N N . LEU A 1 110 ? -5.944 12.270 -18.081 1.00 65.12 110 LEU A N 1
ATOM 832 C CA . LEU A 1 110 ? -6.454 11.200 -17.210 1.00 65.12 110 LEU A CA 1
ATOM 833 C C . LEU A 1 110 ? -5.923 11.293 -15.769 1.00 65.12 110 LEU A C 1
ATOM 835 O O . LEU A 1 110 ? -6.649 11.027 -14.819 1.00 65.12 110 LEU A O 1
ATOM 839 N N . ALA A 1 111 ? -4.663 11.694 -15.583 1.00 57.88 111 ALA A N 1
ATOM 840 C CA . ALA A 1 111 ? -4.090 11.866 -14.248 1.00 57.88 111 ALA A CA 1
ATOM 841 C C . ALA A 1 111 ? -4.600 13.129 -13.523 1.00 57.88 111 ALA A C 1
ATOM 843 O O . ALA A 1 111 ? -4.523 13.195 -12.294 1.00 57.88 111 ALA A O 1
ATOM 844 N N . GLY A 1 112 ? -5.073 14.131 -14.273 1.00 48.88 112 GLY A N 1
ATOM 845 C CA . GLY A 1 112 ? -5.619 15.388 -13.755 1.00 48.88 112 GLY A CA 1
ATOM 846 C C . GLY A 1 112 ? -7.104 15.319 -13.389 1.00 48.88 112 GLY A C 1
ATOM 847 O O . GLY A 1 112 ? -7.505 15.955 -12.420 1.00 48.88 112 GLY A O 1
ATOM 848 N N . SER A 1 113 ? -7.905 14.515 -14.097 1.00 48.84 113 SER A N 1
ATOM 849 C CA . SER A 1 113 ? -9.337 14.323 -13.802 1.00 48.84 113 SER A CA 1
ATOM 850 C C . SER A 1 113 ? -9.604 13.655 -12.449 1.00 48.84 113 SER A C 1
ATOM 852 O O . SER A 1 113 ? -10.640 13.902 -11.839 1.00 48.84 113 SER A O 1
ATOM 854 N N . ASP A 1 114 ? -8.650 12.877 -11.934 1.00 45.31 114 ASP A N 1
ATOM 855 C CA . ASP A 1 114 ? -8.729 12.292 -10.588 1.00 45.31 114 ASP A CA 1
ATOM 856 C C . ASP A 1 114 ? -8.456 13.322 -9.472 1.00 45.31 114 ASP A C 1
ATOM 858 O O . ASP A 1 114 ? -8.756 13.068 -8.306 1.00 45.31 114 ASP A O 1
ATOM 862 N N . ALA A 1 115 ? -7.864 14.480 -9.798 1.00 42.94 115 ALA A N 1
ATOM 863 C CA . ALA A 1 115 ? -7.472 15.501 -8.823 1.00 42.94 115 ALA A CA 1
ATOM 864 C C . ALA A 1 115 ? -8.569 16.549 -8.561 1.00 42.94 115 ALA A C 1
ATOM 866 O O . ALA A 1 115 ? -8.580 17.154 -7.494 1.00 42.94 115 ALA A O 1
ATOM 867 N N . THR A 1 116 ? -9.507 16.744 -9.492 1.00 45.59 116 THR A N 1
ATOM 868 C CA . THR A 1 116 ? -10.623 17.701 -9.356 1.00 45.59 116 THR A CA 1
ATOM 869 C C . THR A 1 116 ? -11.871 17.103 -8.693 1.00 45.59 116 THR A C 1
ATOM 871 O O . THR A 1 116 ? -12.844 17.815 -8.465 1.00 45.59 116 THR A O 1
ATOM 874 N N . GLY A 1 117 ? -11.852 15.814 -8.329 1.00 37.34 117 GLY A N 1
ATOM 875 C CA . GLY A 1 117 ? -12.935 15.144 -7.596 1.00 37.34 117 GLY A CA 1
ATOM 876 C C . GLY A 1 117 ? -12.967 15.413 -6.084 1.00 37.34 117 GLY A C 1
ATOM 877 O O . GLY A 1 117 ? -13.874 14.939 -5.405 1.00 37.34 117 GLY A O 1
ATOM 878 N N . VAL A 1 118 ? -12.003 16.162 -5.538 1.00 41.47 118 VAL A N 1
ATOM 879 C CA . VAL A 1 118 ? -11.970 16.545 -4.118 1.00 41.47 118 VAL A CA 1
ATOM 880 C C . VAL A 1 118 ? -11.774 18.057 -4.009 1.00 41.47 118 VAL A C 1
ATOM 882 O O . VAL A 1 118 ? -10.653 18.535 -3.900 1.00 41.47 118 VAL A O 1
ATOM 885 N N . GLY A 1 119 ? -12.902 18.772 -4.048 1.00 39.19 119 GLY A N 1
ATOM 886 C CA . GLY A 1 119 ? -13.104 20.118 -3.505 1.00 39.19 119 GLY A CA 1
ATOM 887 C C . GLY A 1 119 ? -12.278 21.257 -4.104 1.00 39.19 119 GLY A C 1
ATOM 888 O O . GLY A 1 119 ? -11.171 21.502 -3.647 1.00 39.19 119 GLY A O 1
ATOM 889 N N . ASP A 1 120 ? -12.894 22.050 -4.983 1.00 31.38 120 ASP A N 1
ATOM 890 C CA . ASP A 1 120 ? -12.893 23.503 -4.780 1.00 31.38 120 ASP A CA 1
ATOM 891 C C . ASP A 1 120 ? -14.085 24.156 -5.496 1.00 31.38 120 ASP A C 1
ATOM 893 O O . ASP A 1 120 ? -14.252 24.054 -6.713 1.00 31.38 120 ASP A O 1
ATOM 897 N N . THR A 1 121 ? -14.950 24.794 -4.714 1.00 37.00 121 THR A N 1
ATOM 898 C CA . THR A 1 121 ? -15.990 25.700 -5.198 1.00 37.00 121 THR A CA 1
ATOM 899 C C . THR A 1 121 ? -15.434 27.113 -5.155 1.00 37.00 121 THR A C 1
ATOM 901 O O . THR A 1 121 ? -15.286 27.674 -4.074 1.00 37.00 121 THR A O 1
ATOM 904 N N . GLY A 1 122 ? -15.245 27.700 -6.336 1.00 33.75 122 GLY A N 1
ATOM 905 C CA . GLY A 1 122 ? -15.148 29.143 -6.526 1.00 33.75 122 GLY A CA 1
ATOM 906 C C . GLY A 1 122 ? -13.725 29.675 -6.651 1.00 33.75 122 GLY A C 1
ATOM 907 O O . GLY A 1 122 ? -12.989 29.752 -5.678 1.00 33.75 122 GLY A O 1
ATOM 908 N N . THR A 1 123 ? -13.369 30.148 -7.842 1.00 31.33 123 THR A N 1
ATOM 909 C CA . THR A 1 123 ? -13.212 31.585 -8.134 1.00 31.33 123 THR A CA 1
ATOM 910 C C . THR A 1 123 ? -13.030 31.735 -9.646 1.00 31.33 123 THR A C 1
ATOM 912 O O . THR A 1 123 ? -12.289 30.980 -10.274 1.00 31.33 123 THR A O 1
ATOM 915 N N . GLU A 1 124 ? -13.783 32.666 -10.228 1.00 33.66 124 GLU A N 1
ATOM 916 C CA . GLU A 1 124 ? -13.787 33.002 -11.649 1.00 33.66 124 GLU A CA 1
ATOM 917 C C . GLU A 1 124 ? -12.442 33.535 -12.156 1.00 33.66 124 GLU A C 1
ATOM 919 O O . GLU A 1 124 ? -11.602 34.048 -11.417 1.00 33.66 124 GLU A O 1
ATOM 924 N N . ALA A 1 125 ? -12.287 33.393 -13.468 1.00 40.41 125 ALA A N 1
ATOM 925 C CA . ALA A 1 125 ? -11.114 33.700 -14.258 1.00 40.41 125 ALA A CA 1
ATOM 926 C C . ALA A 1 125 ? -10.669 35.172 -14.203 1.00 40.41 125 ALA A C 1
ATOM 928 O O . ALA A 1 125 ? -11.471 36.094 -14.339 1.00 40.41 125 ALA A O 1
ATOM 929 N N . ALA A 1 126 ? -9.350 35.364 -14.189 1.00 29.75 126 ALA A N 1
ATOM 930 C CA . ALA A 1 126 ? -8.684 36.517 -14.781 1.00 29.75 126 ALA A CA 1
ATOM 931 C C . ALA A 1 126 ? -7.597 35.983 -15.725 1.00 29.75 126 ALA A C 1
ATOM 933 O O . ALA A 1 126 ? -6.795 35.135 -15.338 1.00 29.75 126 ALA A O 1
ATOM 934 N N . GLY A 1 127 ? -7.662 36.395 -16.991 1.00 30.84 127 GLY A N 1
ATOM 935 C CA . GLY A 1 127 ? -6.852 35.845 -18.073 1.00 30.84 127 GLY A CA 1
ATOM 936 C C . GLY A 1 127 ? -5.456 36.448 -18.225 1.00 30.84 127 GLY A C 1
ATOM 937 O O . GLY A 1 127 ? -5.059 37.349 -17.493 1.00 30.84 127 GLY A O 1
ATOM 938 N N . GLY A 1 128 ? -4.779 35.969 -19.272 1.00 36.28 128 GLY A N 1
ATOM 939 C CA . GLY A 1 128 ? -3.595 36.586 -19.872 1.00 36.28 128 GLY A CA 1
ATOM 940 C C . GLY A 1 128 ? -2.282 35.871 -19.557 1.00 36.28 128 GLY A C 1
ATOM 941 O O . GLY A 1 128 ? -1.775 35.998 -18.455 1.00 36.28 128 GLY A O 1
ATOM 942 N N . GLU A 1 129 ? -1.751 35.171 -20.568 1.00 41.41 129 GLU A N 1
ATOM 943 C CA . GLU A 1 129 ? -0.349 34.733 -20.726 1.00 41.41 129 GLU A CA 1
ATOM 944 C C . GLU A 1 129 ? 0.325 34.024 -19.536 1.00 41.41 129 GLU A C 1
ATOM 946 O O . GLU A 1 129 ? 1.012 34.660 -18.753 1.00 41.41 129 GLU A O 1
ATOM 951 N N . ASP A 1 130 ? 0.216 32.685 -19.469 1.00 41.34 130 ASP A N 1
ATOM 952 C CA . ASP A 1 130 ? 1.309 31.788 -19.016 1.00 41.34 130 ASP A CA 1
ATOM 953 C C . ASP A 1 130 ? 0.946 30.285 -19.144 1.00 41.34 130 ASP A C 1
ATOM 955 O O . ASP A 1 130 ? 1.147 29.464 -18.245 1.00 41.34 130 ASP A O 1
ATOM 959 N N . ASP A 1 131 ? 0.448 29.874 -20.315 1.00 46.16 131 ASP A N 1
ATOM 960 C CA . ASP A 1 131 ? 0.021 28.485 -20.593 1.00 46.16 131 ASP A CA 1
ATOM 961 C C . ASP A 1 131 ? 1.188 27.467 -20.461 1.00 46.16 131 ASP A C 1
ATOM 963 O O . ASP A 1 131 ? 1.027 26.298 -20.100 1.00 46.16 131 ASP A O 1
ATOM 967 N N . ALA A 1 132 ? 2.430 27.932 -20.650 1.00 43.22 132 ALA A N 1
ATOM 968 C CA . ALA A 1 132 ? 3.635 27.134 -20.415 1.00 43.22 132 ALA A CA 1
ATOM 969 C C . ALA A 1 132 ? 3.952 26.940 -18.918 1.00 43.22 132 ALA A C 1
ATOM 971 O O . ALA A 1 132 ? 4.494 25.897 -18.534 1.00 43.22 132 ALA A O 1
ATOM 972 N N . GLY A 1 133 ? 3.623 27.925 -18.075 1.00 37.16 133 GLY A N 1
ATOM 973 C CA . GLY A 1 133 ? 3.867 27.909 -16.632 1.00 37.16 133 GLY A CA 1
ATOM 974 C C . GLY A 1 133 ? 2.881 27.010 -15.891 1.00 37.16 133 GLY A C 1
ATOM 975 O O . GLY A 1 133 ? 3.290 26.200 -15.053 1.00 37.16 133 GLY A O 1
ATOM 976 N N . GLU A 1 134 ? 1.602 27.071 -16.264 1.00 46.00 134 GLU A N 1
ATOM 977 C CA . GLU A 1 134 ? 0.547 26.242 -15.674 1.00 46.00 134 GLU A CA 1
ATOM 978 C C . GLU A 1 134 ? 0.708 24.763 -16.065 1.00 46.00 134 GLU A C 1
ATOM 980 O O . GLU A 1 134 ? 0.657 23.866 -15.211 1.00 46.00 134 GLU A O 1
ATOM 985 N N . HIS A 1 135 ? 1.041 24.501 -17.337 1.00 43.97 135 HIS A N 1
ATOM 986 C CA . HIS A 1 135 ? 1.390 23.163 -17.805 1.00 43.97 135 HIS A CA 1
ATOM 987 C C . HIS A 1 135 ? 2.621 22.620 -17.065 1.00 43.97 135 HIS A C 1
ATOM 989 O O . HIS A 1 135 ? 2.595 21.463 -16.649 1.00 43.97 135 HIS A O 1
ATOM 995 N N . TRP A 1 136 ? 3.660 23.438 -16.823 1.00 41.75 136 TRP A N 1
ATOM 996 C CA . TRP A 1 136 ? 4.870 23.044 -16.083 1.00 41.75 136 TRP A CA 1
ATOM 997 C C . TRP A 1 136 ? 4.612 22.751 -14.598 1.00 41.75 136 TRP A C 1
ATOM 999 O O . TRP A 1 136 ? 5.146 21.773 -14.067 1.00 41.75 136 TRP A O 1
ATOM 1009 N N . GLN A 1 137 ? 3.763 23.530 -13.920 1.00 47.28 137 GLN A N 1
ATOM 1010 C CA . GLN A 1 137 ? 3.398 23.273 -12.522 1.00 47.28 137 GLN A CA 1
ATOM 1011 C C . GLN A 1 137 ? 2.632 21.953 -12.367 1.00 47.28 137 GLN A C 1
ATOM 1013 O O . GLN A 1 137 ? 3.039 21.103 -11.566 1.00 47.28 137 GLN A O 1
ATOM 1018 N N . ARG A 1 138 ? 1.613 21.714 -13.206 1.00 49.59 138 ARG A N 1
ATOM 1019 C CA . ARG A 1 138 ? 0.889 20.428 -13.264 1.00 49.59 138 ARG A CA 1
ATOM 1020 C C . ARG A 1 138 ? 1.836 19.262 -13.586 1.00 49.59 138 ARG A C 1
ATOM 1022 O O . ARG A 1 138 ? 1.723 18.175 -13.014 1.00 49.59 138 ARG A O 1
ATOM 1029 N N . TRP A 1 139 ? 2.847 19.515 -14.419 1.00 49.41 139 TRP A N 1
ATOM 1030 C CA . TRP A 1 139 ? 3.906 18.568 -14.770 1.00 49.41 139 TRP A CA 1
ATOM 1031 C C . TRP A 1 139 ? 4.801 18.172 -13.592 1.00 49.41 139 TRP A C 1
ATOM 1033 O O . TRP A 1 139 ? 5.016 16.985 -13.328 1.00 49.41 139 TRP A O 1
ATOM 1043 N N . THR A 1 140 ? 5.316 19.161 -12.855 1.00 51.22 140 THR A N 1
ATOM 1044 C CA . THR A 1 140 ? 6.149 18.904 -11.672 1.00 51.22 140 THR A CA 1
ATOM 1045 C C . THR A 1 140 ? 5.386 18.131 -10.608 1.00 51.22 140 THR A C 1
ATOM 1047 O O . THR A 1 140 ? 5.993 17.317 -9.919 1.00 51.22 140 THR A O 1
ATOM 1050 N N . TYR A 1 141 ? 4.068 18.313 -10.512 1.00 47.72 141 TYR A N 1
ATOM 1051 C CA . TYR A 1 141 ? 3.212 17.565 -9.601 1.00 47.72 141 TYR A CA 1
ATOM 1052 C C . TYR A 1 141 ? 3.096 16.079 -9.985 1.00 47.72 141 TYR A C 1
ATOM 1054 O O . TYR A 1 141 ? 3.400 15.216 -9.161 1.00 47.72 141 TYR A O 1
ATOM 1062 N N . ALA A 1 142 ? 2.751 15.755 -11.236 1.00 47.81 142 ALA A N 1
ATOM 1063 C CA . ALA A 1 142 ? 2.629 14.365 -11.692 1.00 47.81 142 ALA A CA 1
ATOM 1064 C C . ALA A 1 142 ? 3.975 13.612 -11.657 1.00 47.81 142 ALA A C 1
ATOM 1066 O O . ALA A 1 142 ? 4.052 12.486 -11.155 1.00 47.81 142 ALA A O 1
ATOM 1067 N N . ALA A 1 143 ? 5.062 14.256 -12.099 1.00 51.00 143 ALA A N 1
ATOM 1068 C CA . ALA A 1 143 ? 6.409 13.696 -12.015 1.00 51.00 143 ALA A CA 1
ATOM 1069 C C . ALA A 1 143 ? 6.868 13.532 -10.556 1.00 51.00 143 ALA A C 1
ATOM 1071 O O . ALA A 1 143 ? 7.403 12.481 -10.207 1.00 51.00 143 ALA A O 1
ATOM 1072 N N . ARG A 1 144 ? 6.595 14.504 -9.665 1.00 50.19 144 ARG A N 1
ATOM 1073 C CA . ARG A 1 144 ? 6.813 14.345 -8.214 1.00 50.19 144 ARG A CA 1
ATOM 1074 C C . ARG A 1 144 ? 5.996 13.199 -7.646 1.00 50.19 144 ARG A C 1
ATOM 1076 O O . ARG A 1 144 ? 6.507 12.517 -6.771 1.00 50.19 144 ARG A O 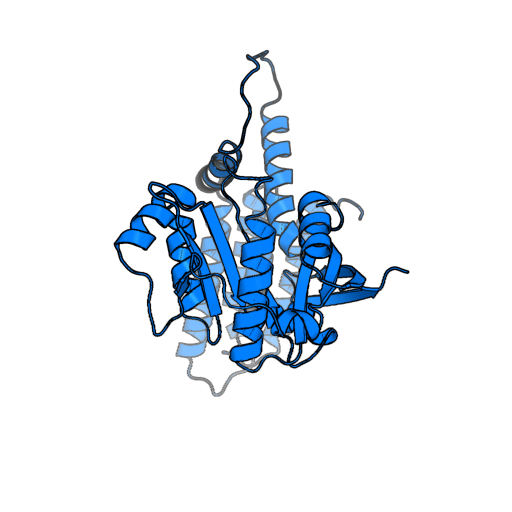1
ATOM 1083 N N . ARG A 1 145 ? 4.778 12.945 -8.130 1.00 49.16 145 ARG A N 1
ATOM 1084 C CA . ARG A 1 145 ? 3.933 11.835 -7.666 1.00 49.16 145 ARG A CA 1
ATOM 1085 C C . ARG A 1 145 ? 4.519 10.479 -8.054 1.00 49.16 145 ARG A C 1
ATOM 1087 O O . ARG A 1 145 ? 4.593 9.604 -7.197 1.00 49.16 145 ARG A O 1
ATOM 1094 N N . VAL A 1 146 ? 5.008 10.313 -9.281 1.00 48.94 146 VAL A N 1
ATOM 1095 C CA . VAL A 1 146 ? 5.682 9.074 -9.718 1.00 48.94 146 VAL A CA 1
ATOM 1096 C C . VAL A 1 146 ? 7.035 8.910 -9.022 1.00 48.94 146 VAL A C 1
ATOM 1098 O O . VAL A 1 146 ? 7.313 7.854 -8.461 1.00 48.94 146 VAL A O 1
ATOM 1101 N N . LEU A 1 147 ? 7.846 9.972 -8.934 1.00 46.62 147 LEU A N 1
ATOM 1102 C CA . LEU A 1 147 ? 9.068 9.947 -8.123 1.00 46.62 147 LEU A CA 1
ATOM 1103 C C . LEU A 1 147 ? 8.775 9.753 -6.629 1.00 46.62 147 LEU A C 1
ATOM 1105 O O . LEU A 1 147 ? 9.628 9.218 -5.928 1.00 46.62 147 LEU A O 1
ATOM 1109 N N . SER A 1 148 ? 7.582 10.105 -6.131 1.00 46.53 148 SER A N 1
ATOM 1110 C CA . SER A 1 148 ? 7.221 9.919 -4.719 1.00 46.53 148 SER A CA 1
ATOM 1111 C C . SER A 1 148 ? 7.168 8.450 -4.297 1.00 46.53 148 SER A C 1
ATOM 1113 O O . SER A 1 148 ? 7.230 8.140 -3.106 1.00 46.53 148 SER A O 1
ATOM 1115 N N . TRP A 1 149 ? 7.046 7.541 -5.270 1.00 43.56 149 TRP A N 1
ATOM 1116 C CA . TRP A 1 149 ? 7.143 6.098 -5.056 1.00 43.56 149 TRP A CA 1
ATOM 1117 C C . TRP A 1 149 ? 8.592 5.668 -4.789 1.00 43.56 149 TRP A C 1
ATOM 1119 O O . TRP A 1 149 ? 8.828 4.726 -4.034 1.00 43.56 149 TRP A O 1
ATOM 1129 N N . ALA A 1 150 ? 9.564 6.396 -5.349 1.00 46.97 150 ALA A N 1
ATOM 1130 C CA . ALA A 1 150 ? 10.993 6.234 -5.090 1.00 46.97 150 ALA A CA 1
ATOM 1131 C C . ALA A 1 150 ? 11.496 7.097 -3.915 1.00 46.97 150 ALA A C 1
ATOM 1133 O O . ALA A 1 150 ? 12.572 6.836 -3.377 1.00 46.97 150 ALA A O 1
ATOM 1134 N N . THR A 1 151 ? 10.751 8.124 -3.490 1.00 53.78 151 THR A N 1
ATOM 1135 C CA . THR A 1 151 ? 11.176 8.991 -2.385 1.00 53.78 151 THR A CA 1
ATOM 1136 C C . THR A 1 151 ? 10.883 8.396 -1.015 1.00 53.78 151 THR A C 1
ATOM 1138 O O . THR A 1 151 ? 9.847 7.774 -0.789 1.00 53.78 151 THR A O 1
ATOM 1141 N N . ARG A 1 152 ? 11.785 8.693 -0.079 1.00 65.88 152 ARG A N 1
ATOM 1142 C CA . ARG A 1 152 ? 11.645 8.492 1.363 1.00 65.88 152 ARG A CA 1
ATOM 1143 C C . ARG A 1 152 ? 10.299 9.039 1.869 1.00 65.88 152 ARG A C 1
ATOM 1145 O O . ARG A 1 152 ? 10.129 10.255 1.928 1.00 65.88 152 ARG A O 1
ATOM 1152 N N . ARG A 1 153 ? 9.376 8.168 2.281 1.00 66.12 153 ARG A N 1
ATOM 1153 C CA . ARG A 1 153 ? 8.156 8.551 3.009 1.00 66.12 153 ARG A CA 1
ATOM 1154 C C . ARG A 1 153 ? 8.411 8.454 4.501 1.00 66.12 153 ARG A C 1
ATOM 1156 O O . ARG A 1 153 ? 9.033 7.504 4.966 1.00 66.12 153 ARG A O 1
ATOM 1163 N N . LYS A 1 154 ? 7.989 9.478 5.229 1.00 75.25 154 LYS A N 1
ATOM 1164 C CA . LYS A 1 154 ? 8.303 9.679 6.638 1.00 75.25 154 LYS A CA 1
ATOM 1165 C C . LYS A 1 154 ? 6.971 9.746 7.398 1.00 75.25 154 LYS A C 1
ATOM 1167 O O . LYS A 1 154 ? 6.313 10.777 7.331 1.00 75.25 154 LYS A O 1
ATOM 1172 N N . HIS A 1 155 ? 6.573 8.667 8.072 1.00 79.69 155 HIS A N 1
ATOM 1173 C CA . HIS A 1 155 ? 5.324 8.589 8.842 1.00 79.69 155 HIS A CA 1
ATOM 1174 C C . HIS A 1 155 ? 5.615 8.518 10.337 1.00 79.69 155 HIS A C 1
ATOM 1176 O O . HIS A 1 155 ? 6.576 7.875 10.760 1.00 79.69 155 HIS A O 1
ATOM 1182 N N . THR A 1 156 ? 4.801 9.199 11.138 1.00 86.62 156 THR A N 1
ATOM 1183 C CA . THR A 1 156 ? 4.871 9.101 12.597 1.00 86.62 156 THR A CA 1
ATOM 1184 C C . THR A 1 156 ? 3.590 8.455 13.089 1.00 86.62 156 THR A C 1
ATOM 1186 O O . THR A 1 156 ? 2.511 9.030 12.945 1.00 86.62 156 THR A O 1
ATOM 1189 N N . TYR A 1 157 ? 3.728 7.275 13.679 1.00 87.00 157 TYR A N 1
ATOM 1190 C CA . TYR A 1 157 ? 2.621 6.498 14.212 1.00 87.00 157 TYR A CA 1
ATOM 1191 C C . TYR A 1 157 ? 2.599 6.565 15.735 1.00 87.00 157 TYR A C 1
ATOM 1193 O O . TYR A 1 157 ? 3.644 6.549 16.391 1.00 87.00 157 TYR A O 1
ATOM 1201 N N . ARG A 1 158 ? 1.392 6.584 16.296 1.00 91.62 158 ARG A N 1
ATOM 1202 C CA . ARG A 1 158 ? 1.127 6.192 17.681 1.00 91.62 158 ARG A CA 1
ATOM 1203 C C . ARG A 1 158 ? 0.616 4.769 17.666 1.00 91.62 158 ARG A C 1
ATOM 1205 O O . ARG A 1 158 ? -0.345 4.484 16.954 1.00 91.62 158 ARG A O 1
ATOM 1212 N N . ILE A 1 159 ? 1.273 3.899 18.419 1.00 90.50 159 ILE A N 1
ATOM 1213 C CA . ILE A 1 159 ? 0.924 2.484 18.483 1.00 90.50 159 ILE A CA 1
ATOM 1214 C C . ILE A 1 159 ? 0.404 2.179 19.875 1.00 90.50 159 ILE A C 1
ATOM 1216 O O . ILE A 1 159 ? 0.994 2.596 20.875 1.00 90.50 159 ILE A O 1
ATOM 1220 N N . TYR A 1 160 ? -0.692 1.439 19.906 1.00 92.75 160 TYR A N 1
ATOM 1221 C CA . TYR A 1 160 ? -1.410 1.061 21.103 1.00 92.75 160 TYR A CA 1
ATOM 1222 C C . TYR A 1 160 ? -1.606 -0.450 21.136 1.00 92.75 160 TYR A C 1
ATOM 1224 O O . TYR A 1 160 ? -1.734 -1.091 20.089 1.00 92.75 160 TYR A O 1
ATOM 1232 N N . ARG A 1 161 ? -1.641 -1.015 22.338 1.00 91.44 161 ARG A N 1
ATOM 1233 C CA . ARG A 1 161 ? -1.836 -2.443 22.587 1.00 91.44 161 ARG A CA 1
ATOM 1234 C C . ARG A 1 161 ? -3.101 -2.640 23.412 1.00 91.44 161 ARG A C 1
ATOM 1236 O O . ARG A 1 161 ? -3.348 -1.878 24.343 1.00 91.44 161 ARG A O 1
ATOM 1243 N N . ALA A 1 162 ? -3.893 -3.646 23.060 1.00 89.69 162 ALA A N 1
ATOM 1244 C CA . ALA A 1 162 ? -5.032 -4.054 23.872 1.00 89.69 162 ALA A CA 1
ATOM 1245 C C . ALA A 1 162 ? -4.547 -4.609 25.219 1.00 89.69 162 ALA A C 1
ATOM 1247 O O . ALA A 1 162 ? -3.530 -5.308 25.268 1.00 89.69 162 ALA A O 1
ATOM 1248 N N . THR A 1 163 ? -5.260 -4.315 26.302 1.00 81.69 163 THR A N 1
ATOM 1249 C CA . THR A 1 163 ? -4.950 -4.895 27.612 1.00 81.69 163 THR A CA 1
ATOM 1250 C C . THR A 1 163 ? -5.598 -6.276 27.762 1.00 81.69 163 THR A C 1
ATOM 1252 O O . THR A 1 163 ? -6.632 -6.536 27.139 1.00 81.69 163 THR A O 1
ATOM 1255 N N . PRO A 1 164 ? -5.010 -7.186 28.563 1.00 69.44 164 PRO A N 1
ATOM 1256 C CA . PRO A 1 164 ? -5.588 -8.510 28.812 1.00 69.44 164 PRO A CA 1
ATOM 1257 C C . PRO A 1 164 ? -7.022 -8.451 29.356 1.00 69.44 164 PRO A C 1
ATOM 1259 O O . PRO A 1 164 ? -7.859 -9.257 28.958 1.00 69.44 164 PRO A O 1
ATOM 1262 N N . ASP A 1 165 ? -7.323 -7.448 30.183 1.00 73.00 165 ASP A N 1
ATOM 1263 C CA . ASP A 1 165 ? -8.630 -7.261 30.825 1.00 73.00 165 ASP A CA 1
ATOM 1264 C C . ASP A 1 165 ? -9.752 -6.965 29.816 1.00 73.00 165 ASP A C 1
ATOM 1266 O O . ASP A 1 165 ? -10.928 -7.190 30.093 1.00 73.00 165 ASP A O 1
ATOM 1270 N N . MET A 1 166 ? -9.414 -6.534 28.593 1.00 74.19 166 MET A N 1
ATOM 1271 C CA . MET A 1 166 ? -10.410 -6.315 27.538 1.00 74.19 166 MET A CA 1
ATOM 1272 C C . MET A 1 166 ? -11.099 -7.612 27.088 1.00 74.19 166 MET A C 1
ATOM 1274 O O . MET A 1 166 ? -12.154 -7.545 26.459 1.00 74.19 166 MET A O 1
ATOM 1278 N N . ILE A 1 167 ? -10.523 -8.782 27.398 1.00 62.88 167 ILE A N 1
ATOM 1279 C CA . ILE A 1 167 ? -11.105 -10.100 27.101 1.00 62.88 167 ILE A CA 1
ATOM 1280 C C . ILE A 1 167 ? -12.349 -10.368 27.960 1.00 62.88 167 ILE A C 1
ATOM 1282 O O . ILE A 1 167 ? -13.221 -11.128 27.541 1.00 62.88 167 ILE A O 1
ATOM 1286 N N . GLU A 1 168 ? -12.476 -9.721 29.123 1.00 64.06 168 GLU A N 1
ATOM 1287 C CA . GLU A 1 168 ? -13.641 -9.887 30.003 1.00 64.06 168 GLU A CA 1
ATOM 1288 C C . GLU A 1 168 ? -14.915 -9.243 29.432 1.00 64.06 168 GLU A C 1
ATOM 1290 O O . GLU A 1 168 ? -16.025 -9.528 29.889 1.00 64.06 168 GLU A O 1
ATOM 1295 N N . HIS A 1 169 ? -14.792 -8.405 28.397 1.00 68.69 169 HIS A N 1
ATOM 1296 C CA . HIS A 1 169 ? -15.946 -7.838 27.714 1.00 68.69 169 HIS A CA 1
ATOM 1297 C C . HIS A 1 169 ? -16.666 -8.876 26.842 1.00 68.69 169 HIS A C 1
ATOM 1299 O O . HIS A 1 169 ? -16.070 -9.589 26.034 1.00 68.69 169 HIS A O 1
ATOM 1305 N N . SER A 1 170 ? -17.996 -8.910 26.943 1.00 74.19 170 SER A N 1
ATOM 1306 C CA . SER A 1 170 ? -18.836 -9.672 26.020 1.00 74.19 170 SER A CA 1
ATOM 1307 C C . SER A 1 170 ? -18.809 -9.057 24.619 1.00 74.19 170 SER A C 1
ATOM 1309 O O . SER A 1 170 ? -18.799 -7.832 24.477 1.00 74.19 170 SER A O 1
ATOM 1311 N N . LEU A 1 171 ? -18.885 -9.901 23.584 1.00 88.06 171 LEU A N 1
ATOM 1312 C CA . LEU A 1 171 ? -19.117 -9.440 22.214 1.00 88.06 171 LEU A CA 1
ATOM 1313 C C . LEU A 1 171 ? -20.372 -8.564 22.160 1.00 88.06 171 LEU A C 1
ATOM 1315 O O . LEU A 1 171 ? -21.421 -8.929 22.689 1.00 88.06 171 LEU A O 1
ATOM 1319 N N . ASP A 1 172 ? -20.255 -7.414 21.502 1.00 91.50 172 ASP A N 1
ATOM 1320 C CA . ASP A 1 172 ? -21.397 -6.542 21.247 1.00 91.50 172 ASP A CA 1
ATOM 1321 C C . ASP A 1 172 ? -22.389 -7.245 20.302 1.00 91.50 172 ASP A C 1
ATOM 1323 O O . ASP A 1 172 ? -22.009 -7.539 19.164 1.00 91.50 172 ASP A O 1
ATOM 1327 N N . PRO A 1 173 ? -23.640 -7.504 20.727 1.00 91.50 173 PRO A N 1
ATOM 1328 C CA . PRO A 1 173 ? -24.609 -8.250 19.925 1.00 91.50 173 PRO A CA 1
ATOM 1329 C C . PRO A 1 173 ? -25.084 -7.480 18.686 1.00 91.50 173 PRO A C 1
ATOM 1331 O O . PRO A 1 173 ? -25.648 -8.079 17.776 1.00 91.50 173 PRO A O 1
ATOM 1334 N N . GLY A 1 174 ? -24.873 -6.160 18.634 1.00 94.25 174 GLY A N 1
ATOM 1335 C CA . GLY A 1 174 ? -25.202 -5.347 17.467 1.00 94.25 174 GLY A CA 1
ATOM 1336 C C . GLY A 1 174 ? -24.144 -5.400 16.365 1.00 94.25 174 GLY A C 1
ATOM 1337 O O . GLY A 1 174 ? -24.388 -4.883 15.280 1.00 94.25 174 GLY A O 1
ATOM 1338 N N . ILE A 1 175 ? -22.970 -5.982 16.623 1.00 96.56 175 ILE A N 1
ATOM 1339 C CA . ILE A 1 175 ? -21.873 -6.052 15.656 1.00 96.56 175 ILE A CA 1
ATOM 1340 C C . ILE A 1 175 ? -21.808 -7.462 15.078 1.00 96.56 175 ILE A C 1
ATOM 1342 O O . ILE A 1 175 ? -21.714 -8.446 15.807 1.00 96.56 175 ILE A O 1
ATOM 1346 N N . SER A 1 176 ? -21.835 -7.550 13.751 1.00 95.81 176 SER A N 1
ATOM 1347 C CA . SER A 1 176 ? -21.668 -8.803 13.012 1.00 95.81 176 SER A CA 1
ATOM 1348 C C . SER A 1 176 ? -20.270 -8.886 12.412 1.00 95.81 176 SER A C 1
ATOM 1350 O O . SER A 1 176 ? -19.731 -7.876 11.951 1.00 95.81 176 SER A O 1
ATOM 1352 N N . THR A 1 177 ? -19.690 -10.083 12.394 1.00 95.19 177 THR A N 1
ATOM 1353 C CA . THR A 1 177 ? -18.374 -10.344 11.806 1.00 95.19 177 THR A CA 1
ATOM 1354 C C . THR A 1 177 ? -18.488 -11.241 10.583 1.00 95.19 177 THR A C 1
ATOM 1356 O O . THR A 1 177 ? -19.295 -12.166 10.544 1.00 95.19 177 THR A O 1
ATOM 1359 N N . TYR A 1 178 ? -17.671 -10.950 9.574 1.00 93.88 178 TYR A N 1
ATOM 1360 C CA . TYR A 1 178 ? -17.667 -11.650 8.297 1.00 93.88 178 TYR A CA 1
ATOM 1361 C C . TYR A 1 178 ? -16.238 -11.971 7.870 1.00 93.88 178 TYR A C 1
ATOM 1363 O O . TYR A 1 178 ? -15.351 -11.117 7.943 1.00 93.88 178 TYR A O 1
ATOM 1371 N N . ASP A 1 179 ? -16.011 -13.182 7.376 1.00 91.25 179 ASP A N 1
ATOM 1372 C CA . ASP A 1 179 ? -14.738 -13.619 6.805 1.00 91.25 179 ASP A CA 1
ATOM 1373 C C . ASP A 1 179 ? -14.940 -14.357 5.472 1.00 91.25 179 ASP A C 1
ATOM 1375 O O . ASP A 1 179 ? -16.045 -14.408 4.923 1.00 91.25 179 ASP A O 1
ATOM 1379 N N . ALA A 1 180 ? -13.852 -14.874 4.896 1.00 89.38 180 ALA A N 1
ATOM 1380 C CA . ALA A 1 180 ? -13.897 -15.576 3.614 1.00 89.38 180 ALA A CA 1
ATOM 1381 C C . ALA A 1 180 ? -14.865 -16.769 3.607 1.00 89.38 180 ALA A C 1
ATOM 1383 O O . ALA A 1 180 ? -15.392 -17.096 2.546 1.00 89.38 180 ALA A O 1
ATOM 1384 N N . ALA A 1 181 ? -15.063 -17.424 4.755 1.00 88.62 181 ALA A N 1
ATOM 1385 C CA . ALA A 1 181 ? -15.902 -18.607 4.863 1.00 88.62 181 ALA A CA 1
ATOM 1386 C C . ALA A 1 181 ? -17.375 -18.235 5.049 1.00 88.62 181 ALA A C 1
ATOM 1388 O O . ALA A 1 181 ? -18.235 -18.849 4.422 1.00 88.62 181 ALA A O 1
ATOM 1389 N N . SER A 1 182 ? -17.673 -17.225 5.873 1.00 90.94 182 SER A N 1
ATOM 1390 C CA . SER A 1 182 ? -19.057 -16.791 6.103 1.00 90.94 182 SER A CA 1
ATOM 1391 C C . SER A 1 182 ? -19.640 -15.991 4.934 1.00 90.94 182 SER A C 1
ATOM 1393 O O . SER A 1 182 ? -20.849 -16.010 4.719 1.00 90.94 182 SER A O 1
ATOM 1395 N N . GLY A 1 183 ? -18.797 -15.249 4.204 1.00 91.12 183 GLY A N 1
ATOM 1396 C CA . GLY A 1 183 ? -19.252 -14.232 3.255 1.00 91.12 183 GLY A CA 1
ATOM 1397 C C . GLY A 1 183 ? -19.956 -13.056 3.945 1.00 91.12 183 GLY A C 1
ATOM 1398 O O . GLY A 1 183 ? -20.059 -13.015 5.171 1.00 91.12 183 GLY A O 1
ATOM 1399 N N . ILE A 1 184 ? -20.416 -12.084 3.148 1.00 93.19 184 ILE A N 1
ATOM 1400 C CA . ILE A 1 184 ? -21.254 -10.961 3.600 1.00 93.19 184 ILE A CA 1
ATOM 1401 C C . ILE A 1 184 ? -22.658 -11.164 3.002 1.00 93.19 184 ILE A C 1
ATOM 1403 O O . ILE A 1 184 ? -22.742 -11.347 1.787 1.00 93.19 184 ILE A O 1
ATOM 1407 N N . PRO A 1 185 ? -23.741 -11.119 3.798 1.00 93.88 185 PRO A N 1
ATOM 1408 C CA . PRO A 1 185 ? -25.111 -11.196 3.288 1.00 93.88 185 PRO A CA 1
ATOM 1409 C C . PRO A 1 185 ? -25.455 -10.049 2.327 1.00 93.88 185 PRO A C 1
ATOM 1411 O O . PRO A 1 185 ? -25.015 -8.918 2.540 1.00 93.88 185 PRO A O 1
ATOM 1414 N N . ASP A 1 186 ? -26.313 -10.311 1.336 1.00 92.81 186 ASP A N 1
ATOM 1415 C CA . ASP A 1 186 ? -26.713 -9.320 0.320 1.00 92.81 186 ASP A CA 1
ATOM 1416 C C . ASP A 1 186 ? -27.305 -8.041 0.931 1.00 92.81 186 ASP A C 1
ATOM 1418 O O . ASP A 1 186 ? -26.932 -6.936 0.542 1.00 92.81 186 ASP A O 1
ATOM 1422 N N . SER A 1 187 ? -28.127 -8.175 1.975 1.00 92.69 187 SER A N 1
ATOM 1423 C CA . SER A 1 187 ? -28.708 -7.031 2.693 1.00 92.69 187 SER A CA 1
ATOM 1424 C C . SER A 1 187 ? -27.659 -6.114 3.330 1.00 92.69 187 SER A C 1
ATOM 1426 O O . SER A 1 187 ? -27.865 -4.912 3.453 1.00 92.69 187 SER A O 1
ATOM 1428 N N . VAL A 1 188 ? -26.509 -6.659 3.731 1.00 93.56 188 VAL A N 1
ATOM 1429 C CA . VAL A 1 188 ? -25.399 -5.885 4.303 1.00 93.56 188 VAL A CA 1
ATOM 1430 C C . VAL A 1 188 ? -24.500 -5.334 3.198 1.00 93.56 188 VAL A C 1
ATOM 1432 O O . VAL A 1 188 ? -23.966 -4.234 3.343 1.00 93.56 188 VAL A O 1
ATOM 1435 N N . LEU A 1 189 ? -24.352 -6.063 2.085 1.00 92.44 189 LEU A N 1
ATOM 1436 C CA . LEU A 1 189 ? -23.638 -5.582 0.903 1.00 92.44 189 LEU A CA 1
ATOM 1437 C C . LEU A 1 189 ? -24.276 -4.307 0.352 1.00 92.44 189 LEU A C 1
ATOM 1439 O O . LEU A 1 189 ? -23.545 -3.358 0.087 1.00 92.44 189 LEU A O 1
ATOM 1443 N N . GLU A 1 190 ? -25.604 -4.254 0.236 1.00 92.75 190 GLU A N 1
ATOM 1444 C CA . GLU A 1 190 ? -26.327 -3.060 -0.228 1.00 92.75 190 GLU A CA 1
ATOM 1445 C C . GLU A 1 190 ? -26.020 -1.840 0.651 1.00 92.75 190 GLU A C 1
ATOM 1447 O O . GLU A 1 190 ? -25.547 -0.816 0.154 1.00 92.75 190 GLU A O 1
ATOM 1452 N N . LEU A 1 191 ? -26.137 -1.989 1.974 1.00 93.62 191 LEU A N 1
ATOM 1453 C CA . LEU A 1 191 ? -25.821 -0.916 2.921 1.00 93.62 191 LEU A CA 1
ATOM 1454 C C . LEU A 1 191 ? -24.342 -0.486 2.859 1.00 93.62 191 LEU A C 1
ATOM 1456 O O . LEU A 1 191 ? -24.021 0.688 3.057 1.00 93.62 191 LEU A O 1
ATOM 1460 N N . LEU A 1 192 ? -23.418 -1.419 2.600 1.00 91.38 192 LEU A N 1
ATOM 1461 C CA . LEU A 1 192 ? -21.993 -1.117 2.429 1.00 91.38 192 LEU A CA 1
ATOM 1462 C C . LEU A 1 192 ? -21.701 -0.402 1.105 1.00 91.38 192 LEU A C 1
ATOM 1464 O O . LEU A 1 192 ? -20.832 0.472 1.083 1.00 91.38 192 LEU A O 1
ATOM 1468 N N . VAL A 1 193 ? -22.407 -0.737 0.017 1.00 89.38 193 VAL A N 1
ATOM 1469 C CA . VAL A 1 193 ? -22.304 -0.007 -1.258 1.00 89.38 193 VAL A CA 1
ATOM 1470 C C . VAL A 1 193 ? -22.713 1.444 -1.059 1.00 89.38 193 VAL A C 1
ATOM 1472 O O . VAL A 1 193 ? -21.992 2.327 -1.519 1.00 89.38 193 VAL A O 1
ATOM 1475 N N . ASP A 1 194 ? -23.801 1.695 -0.338 1.00 87.38 194 ASP A N 1
ATOM 1476 C CA . ASP A 1 194 ? -24.268 3.057 -0.077 1.00 87.38 194 ASP A CA 1
ATOM 1477 C C . ASP A 1 194 ? -23.308 3.830 0.837 1.00 87.38 194 ASP A C 1
ATOM 1479 O O . ASP A 1 194 ? -23.067 5.020 0.640 1.00 87.38 194 ASP A O 1
ATOM 1483 N N . ALA A 1 195 ? -22.703 3.153 1.818 1.00 86.31 195 ALA A N 1
ATOM 1484 C CA . ALA A 1 195 ? -21.792 3.783 2.770 1.00 86.31 195 ALA A CA 1
ATOM 1485 C C . ALA A 1 195 ? -20.385 4.065 2.207 1.00 86.31 195 ALA A C 1
ATOM 1487 O O . ALA A 1 195 ? -19.785 5.086 2.546 1.00 86.31 195 ALA A O 1
ATOM 1488 N N . ALA A 1 196 ? -19.832 3.152 1.403 1.00 82.69 196 ALA A N 1
ATOM 1489 C CA . ALA A 1 196 ? -18.422 3.167 0.995 1.00 82.69 196 ALA A CA 1
ATOM 1490 C C . ALA A 1 196 ? -18.207 3.181 -0.530 1.00 82.69 196 ALA A C 1
ATOM 1492 O O . ALA A 1 196 ? -17.103 3.460 -1.002 1.00 82.69 196 ALA A O 1
ATOM 1493 N N . GLY A 1 197 ? -19.248 2.904 -1.314 1.00 85.44 197 GLY A N 1
ATOM 1494 C CA . GLY A 1 197 ? -19.183 2.807 -2.767 1.00 85.44 197 GLY A CA 1
ATOM 1495 C C . GLY A 1 197 ? -18.730 1.435 -3.276 1.00 85.44 197 GLY A C 1
ATOM 1496 O O . GLY A 1 197 ? -18.062 0.651 -2.597 1.00 85.44 197 GLY A O 1
ATOM 1497 N N . ARG A 1 198 ? -19.059 1.146 -4.542 1.00 85.31 198 ARG A N 1
ATOM 1498 C CA . ARG A 1 198 ? -18.761 -0.145 -5.196 1.00 85.31 198 ARG A CA 1
ATOM 1499 C C . ARG A 1 198 ? -17.267 -0.458 -5.279 1.00 85.31 198 ARG A C 1
ATOM 1501 O O . ARG A 1 198 ? -16.880 -1.620 -5.178 1.00 85.31 198 ARG A O 1
ATOM 1508 N N . PHE A 1 199 ? -16.432 0.563 -5.476 1.00 78.31 199 PHE A N 1
ATOM 1509 C CA . PHE A 1 199 ? -14.983 0.378 -5.547 1.00 78.31 199 PHE A CA 1
ATOM 1510 C C . PHE A 1 199 ? -14.409 -0.066 -4.199 1.00 78.31 199 PHE A C 1
ATOM 1512 O O . PHE A 1 199 ? -13.643 -1.026 -4.148 1.00 78.31 199 PHE A O 1
ATOM 1519 N N . GLU A 1 200 ? -14.820 0.572 -3.101 1.00 81.50 200 GLU A N 1
ATOM 1520 C CA . GLU A 1 200 ? -14.355 0.160 -1.780 1.00 81.50 200 GLU A CA 1
ATOM 1521 C C . GLU A 1 200 ? -14.888 -1.232 -1.439 1.00 81.50 200 GLU A C 1
ATOM 1523 O O . GLU A 1 200 ? -14.132 -2.059 -0.941 1.00 81.50 200 GLU A O 1
ATOM 1528 N N . LEU A 1 201 ? -16.129 -1.567 -1.813 1.00 86.31 201 LEU A N 1
ATOM 1529 C CA . LEU A 1 201 ? -16.646 -2.925 -1.639 1.00 86.31 201 LEU A CA 1
ATOM 1530 C C . LEU A 1 201 ? -15.820 -3.978 -2.405 1.00 86.31 201 LEU A C 1
ATOM 1532 O O . LEU A 1 201 ? -15.534 -5.061 -1.884 1.00 86.31 201 LEU A O 1
ATOM 1536 N N . PHE A 1 202 ? -15.374 -3.662 -3.622 1.00 85.06 202 PHE A N 1
ATOM 1537 C CA . PHE A 1 202 ? -14.436 -4.508 -4.364 1.00 85.06 202 PHE A CA 1
ATOM 1538 C C . PHE A 1 202 ? -13.107 -4.687 -3.604 1.00 85.06 202 PHE A C 1
ATOM 1540 O O . PHE A 1 202 ? -12.586 -5.801 -3.504 1.00 85.06 202 PHE A O 1
ATOM 1547 N N . VAL A 1 203 ? -12.582 -3.622 -2.990 1.00 84.06 203 VAL A N 1
ATOM 1548 C CA . VAL A 1 203 ? -11.383 -3.692 -2.138 1.00 84.06 203 VAL A CA 1
ATOM 1549 C C . VAL A 1 203 ? -11.633 -4.533 -0.880 1.00 84.06 203 VAL A C 1
ATOM 1551 O O . VAL A 1 203 ? -10.783 -5.352 -0.523 1.00 84.06 203 VAL A O 1
ATOM 1554 N N . MET A 1 204 ? -12.781 -4.371 -0.217 1.00 88.19 204 MET A N 1
ATOM 1555 C CA . MET A 1 204 ? -13.170 -5.121 0.982 1.00 88.19 204 MET A CA 1
ATOM 1556 C C . MET A 1 204 ? -13.271 -6.620 0.692 1.00 88.19 204 MET A C 1
ATOM 1558 O O . MET A 1 204 ? -12.630 -7.425 1.365 1.00 88.19 204 MET A O 1
ATOM 1562 N N . THR A 1 205 ? -14.008 -7.003 -0.351 1.00 87.38 205 THR A N 1
ATOM 1563 C CA . THR A 1 205 ? -14.165 -8.411 -0.755 1.00 87.38 205 THR A CA 1
ATOM 1564 C C . THR A 1 205 ? -12.832 -9.027 -1.184 1.00 87.38 205 THR A C 1
ATOM 1566 O O . THR A 1 205 ? -12.506 -10.147 -0.785 1.00 87.38 205 THR A O 1
ATOM 1569 N N . GLY A 1 206 ? -11.994 -8.279 -1.911 1.00 86.62 206 GLY A N 1
ATOM 1570 C CA . GLY A 1 206 ? -10.623 -8.688 -2.220 1.00 86.62 206 GLY A CA 1
ATOM 1571 C C . GLY A 1 206 ? -9.749 -8.864 -0.971 1.00 86.62 206 GLY A C 1
ATOM 1572 O O . GLY A 1 206 ? -8.900 -9.756 -0.930 1.00 86.62 206 GLY A O 1
ATOM 1573 N N . ARG A 1 207 ? -9.969 -8.049 0.068 1.00 84.38 207 ARG A N 1
ATOM 1574 C CA . ARG A 1 207 ? -9.268 -8.139 1.356 1.00 84.38 207 ARG A CA 1
ATOM 1575 C C . ARG A 1 207 ? -9.704 -9.361 2.164 1.00 84.38 207 ARG A C 1
ATOM 1577 O O . ARG A 1 207 ? -8.827 -10.032 2.696 1.00 84.38 207 ARG A O 1
ATOM 1584 N N . MET A 1 208 ? -10.998 -9.686 2.203 1.00 87.06 208 MET A N 1
ATOM 1585 C CA . MET A 1 208 ? -11.520 -10.869 2.910 1.00 87.06 208 MET A CA 1
ATOM 1586 C C . MET A 1 208 ? -10.944 -12.177 2.378 1.00 87.06 208 MET A C 1
ATOM 1588 O O . MET A 1 208 ? -10.741 -13.105 3.145 1.00 87.06 208 MET A O 1
ATOM 1592 N N . ARG A 1 209 ? -10.613 -12.247 1.082 1.00 83.50 209 ARG A N 1
ATOM 1593 C CA . ARG A 1 209 ? -9.967 -13.428 0.480 1.00 83.50 209 ARG A CA 1
ATOM 1594 C C . ARG A 1 209 ? -8.553 -13.698 1.013 1.00 83.50 209 ARG A C 1
ATOM 1596 O O . ARG A 1 209 ? -7.960 -14.716 0.666 1.00 83.50 209 ARG A O 1
ATOM 1603 N N . ARG A 1 210 ? -7.973 -12.792 1.808 1.00 78.88 210 ARG A N 1
ATOM 1604 C CA . ARG A 1 210 ? -6.672 -12.996 2.456 1.00 78.88 210 ARG A CA 1
ATOM 1605 C C . ARG A 1 210 ? -6.861 -13.739 3.774 1.00 78.88 210 ARG A C 1
ATOM 1607 O O . ARG A 1 210 ? -7.768 -13.431 4.538 1.00 78.88 210 ARG A O 1
ATOM 1614 N N . ASN A 1 211 ? -5.968 -14.690 4.045 1.00 71.81 211 ASN A N 1
ATOM 1615 C CA . ASN A 1 211 ? -6.059 -15.534 5.232 1.00 71.81 211 ASN A CA 1
ATOM 1616 C C . ASN A 1 211 ? -6.083 -14.694 6.527 1.00 71.81 211 ASN A C 1
ATOM 1618 O O . ASN A 1 211 ? -5.267 -13.783 6.681 1.00 71.81 211 ASN A O 1
ATOM 1622 N N . GLY A 1 212 ? -7.023 -14.995 7.428 1.00 78.75 212 GLY A N 1
ATOM 1623 C CA . GLY A 1 212 ? -7.162 -14.343 8.737 1.00 78.75 212 GLY A CA 1
ATOM 1624 C C . GLY A 1 212 ? -7.768 -12.931 8.739 1.00 78.75 212 GLY A C 1
ATOM 1625 O O . GLY A 1 212 ? -7.731 -12.271 9.776 1.00 78.75 212 GLY A O 1
ATOM 1626 N N . ALA A 1 213 ? -8.299 -12.435 7.614 1.00 88.44 213 ALA A N 1
ATOM 1627 C CA . ALA A 1 213 ? -8.991 -11.145 7.569 1.00 88.44 213 ALA A CA 1
ATOM 1628 C C . ALA A 1 213 ? -10.467 -11.282 7.977 1.00 88.44 213 ALA A C 1
ATOM 1630 O O . ALA A 1 213 ? -11.201 -12.078 7.392 1.00 88.44 213 ALA A O 1
ATOM 1631 N N . VAL A 1 214 ? -10.906 -10.458 8.930 1.00 92.75 214 VAL A N 1
ATOM 1632 C CA . VAL A 1 214 ? -12.299 -10.414 9.402 1.00 92.75 214 VAL A CA 1
ATOM 1633 C C . VAL A 1 214 ? -12.807 -8.980 9.338 1.00 92.75 214 VAL A C 1
ATOM 1635 O O . VAL A 1 214 ? -12.150 -8.059 9.827 1.00 92.75 214 VAL A O 1
ATOM 1638 N N . LEU A 1 215 ? -1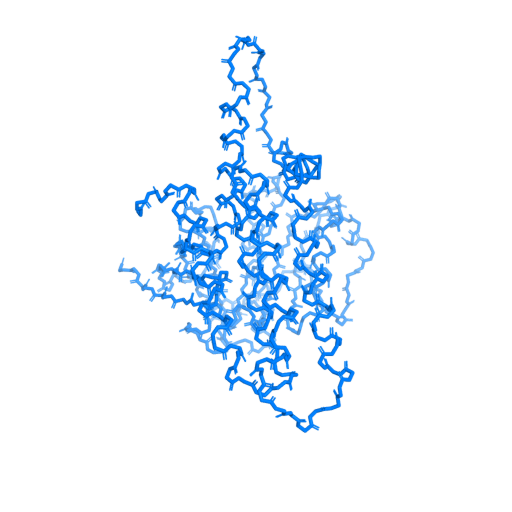3.975 -8.793 8.737 1.00 94.81 215 LEU A N 1
ATOM 1639 C CA . LEU A 1 215 ? -14.706 -7.534 8.697 1.00 94.81 215 LEU A CA 1
ATOM 1640 C C . LEU A 1 215 ? -15.716 -7.516 9.848 1.00 94.81 215 LEU A C 1
ATOM 1642 O O . LEU A 1 215 ? -16.575 -8.385 9.911 1.00 94.81 215 LEU A O 1
ATOM 1646 N N . ALA A 1 216 ? -15.647 -6.518 10.724 1.00 96.50 216 ALA A N 1
ATOM 1647 C CA . ALA A 1 216 ? -16.670 -6.250 11.732 1.00 96.50 216 ALA A CA 1
ATOM 1648 C C . ALA A 1 216 ? -17.557 -5.096 11.257 1.00 96.50 216 ALA A C 1
ATOM 1650 O O . ALA A 1 216 ? -17.045 -4.039 10.886 1.00 96.50 216 ALA A O 1
ATOM 1651 N N . VAL A 1 217 ? -18.874 -5.277 11.274 1.00 97.06 217 VAL A N 1
ATOM 1652 C CA . VAL A 1 217 ? -19.851 -4.294 10.792 1.00 97.06 217 VAL A CA 1
ATOM 1653 C C . VAL A 1 217 ? -20.871 -4.019 11.883 1.00 97.06 217 VAL A C 1
ATOM 1655 O O . VAL A 1 217 ? -21.455 -4.945 12.440 1.00 97.06 217 VAL A O 1
ATOM 1658 N N . LEU A 1 218 ? -21.113 -2.737 12.150 1.00 97.31 218 LEU A N 1
ATOM 1659 C CA . LEU A 1 218 ? -22.248 -2.272 12.934 1.00 97.31 218 LEU A CA 1
ATOM 1660 C C . LEU A 1 218 ? -23.309 -1.708 11.973 1.00 97.31 218 LEU A C 1
ATOM 1662 O O . LEU A 1 218 ? -23.197 -0.543 11.561 1.00 97.31 218 LEU A O 1
ATOM 1666 N N . PRO A 1 219 ? -24.311 -2.510 11.577 1.00 94.81 219 PRO A N 1
ATOM 1667 C CA . PRO A 1 219 ? -25.419 -2.019 10.774 1.00 94.81 219 PRO A CA 1
ATOM 1668 C C . PRO A 1 219 ? -26.346 -1.129 11.615 1.00 94.81 219 PRO A C 1
ATOM 1670 O O . PRO A 1 219 ? -26.508 -1.314 12.821 1.00 94.81 219 PRO A O 1
ATOM 1673 N N . GLY A 1 220 ? -26.950 -0.139 10.969 1.00 92.00 220 GLY A N 1
ATOM 1674 C CA . GLY A 1 220 ? -28.127 0.580 11.449 1.00 92.00 220 GLY A CA 1
ATOM 1675 C C . GLY A 1 220 ? -29.371 0.124 10.686 1.00 92.00 220 GLY A C 1
ATOM 1676 O O . GLY A 1 220 ? -29.292 -0.776 9.856 1.00 92.00 220 GLY A O 1
ATOM 1677 N N . ALA A 1 221 ? -30.516 0.760 10.945 1.00 88.00 221 ALA A N 1
ATOM 1678 C CA . ALA A 1 221 ? -31.769 0.416 10.265 1.00 88.00 221 ALA A CA 1
ATOM 1679 C C . ALA A 1 221 ? -31.719 0.688 8.749 1.00 88.00 221 ALA A C 1
ATOM 1681 O O . ALA A 1 221 ? -32.196 -0.122 7.966 1.00 88.00 221 ALA A O 1
ATOM 1682 N N . GLU A 1 222 ? -31.115 1.811 8.350 1.00 90.31 222 GLU A N 1
ATOM 1683 C CA . GLU A 1 222 ? -31.101 2.286 6.953 1.00 90.31 222 GLU A CA 1
ATOM 1684 C C . GLU A 1 222 ? -29.686 2.555 6.417 1.00 90.31 222 GLU A C 1
ATOM 1686 O O . GLU A 1 222 ? -29.511 2.948 5.272 1.00 90.31 222 GLU A O 1
ATOM 1691 N N . SER A 1 223 ? -28.646 2.412 7.244 1.00 93.38 223 SER A N 1
ATOM 1692 C CA . SER A 1 223 ? -27.263 2.670 6.823 1.00 93.38 223 SER A CA 1
ATOM 1693 C C . SER A 1 223 ? -26.257 1.947 7.706 1.00 93.38 223 SER A C 1
ATOM 1695 O O . SER A 1 223 ? -26.550 1.602 8.851 1.00 93.38 223 SER A O 1
ATOM 1697 N N . ILE A 1 224 ? -25.035 1.757 7.206 1.00 96.00 224 ILE A N 1
ATOM 1698 C CA . ILE A 1 224 ? -23.921 1.305 8.044 1.00 96.00 224 ILE A CA 1
ATOM 1699 C C . ILE A 1 224 ? -23.505 2.433 8.992 1.00 96.00 224 ILE A C 1
ATOM 1701 O O . ILE A 1 224 ? -23.160 3.537 8.559 1.00 96.00 224 ILE A O 1
ATOM 1705 N N . LEU A 1 225 ? -23.498 2.142 10.296 1.00 96.81 225 LEU A N 1
ATOM 1706 C CA . LEU A 1 225 ? -23.049 3.082 11.325 1.00 96.81 225 LEU A CA 1
ATOM 1707 C C . LEU A 1 225 ? -21.520 3.123 11.401 1.00 96.81 225 LEU A C 1
ATOM 1709 O O . LEU A 1 225 ? -20.919 4.183 11.594 1.00 96.81 225 LEU A O 1
ATOM 1713 N N . GLY A 1 226 ? -20.885 1.968 11.223 1.00 95.81 226 GLY A N 1
ATOM 1714 C CA . GLY A 1 226 ? -19.440 1.854 11.109 1.00 95.81 226 GLY A CA 1
ATOM 1715 C C . GLY A 1 226 ? -18.991 0.437 10.785 1.00 95.81 226 GLY A C 1
ATOM 1716 O O . GLY A 1 226 ? -19.749 -0.523 10.926 1.00 95.81 226 GLY A O 1
ATOM 1717 N N . TYR A 1 227 ? -17.739 0.317 10.367 1.00 96.12 227 TYR A N 1
ATOM 1718 C CA . TYR A 1 227 ? -17.087 -0.966 10.152 1.00 96.12 227 TYR A CA 1
ATOM 1719 C C . TYR A 1 227 ? -15.607 -0.905 10.538 1.00 96.12 227 TYR A C 1
ATOM 1721 O O . TYR A 1 227 ? -14.990 0.162 10.602 1.00 96.12 227 TYR A O 1
ATOM 1729 N N . GLY A 1 228 ? -15.032 -2.069 10.801 1.00 94.06 228 GLY A N 1
ATOM 1730 C CA . GLY A 1 228 ? -13.657 -2.249 11.235 1.00 94.06 228 GLY A CA 1
ATOM 1731 C C . GLY A 1 228 ? -13.085 -3.562 10.741 1.00 94.06 228 GLY A C 1
ATOM 1732 O O . GLY A 1 228 ? -13.803 -4.404 10.209 1.00 94.06 228 GLY A O 1
ATOM 1733 N N . TRP A 1 229 ? -11.783 -3.741 10.918 1.00 92.62 229 TRP A N 1
ATOM 1734 C CA . TRP A 1 229 ? -11.098 -4.932 10.438 1.00 92.62 229 TRP A CA 1
ATOM 1735 C C . TRP A 1 229 ? -10.211 -5.544 11.512 1.00 92.62 229 TRP A C 1
ATOM 1737 O O . TRP A 1 229 ? -9.511 -4.830 12.227 1.00 92.62 229 TRP A O 1
ATOM 1747 N N . ILE A 1 230 ? -10.189 -6.871 11.543 1.00 91.50 230 ILE A N 1
ATOM 1748 C CA . ILE A 1 230 ? -9.168 -7.682 12.204 1.00 91.50 230 ILE A CA 1
ATOM 1749 C C . ILE A 1 230 ? -8.268 -8.215 11.096 1.00 91.50 230 ILE A C 1
ATOM 1751 O O . ILE A 1 230 ? -8.766 -8.799 10.129 1.00 91.50 230 ILE A O 1
ATOM 1755 N N . GLN A 1 231 ? -6.959 -7.973 11.186 1.00 81.31 231 GLN A N 1
ATOM 1756 C CA . GLN A 1 231 ? -6.039 -8.328 10.109 1.00 81.31 231 GLN A CA 1
ATOM 1757 C C . GLN A 1 231 ? -4.772 -9.010 10.632 1.00 81.31 231 GLN A C 1
ATOM 1759 O O . GLN A 1 231 ? -3.962 -8.411 11.338 1.00 81.31 231 GLN A O 1
ATOM 1764 N N . GLN A 1 232 ? -4.559 -10.249 10.181 1.00 71.12 232 GLN A N 1
ATOM 1765 C CA . GLN A 1 232 ? -3.338 -11.036 10.392 1.00 71.12 232 GLN A CA 1
ATOM 1766 C C . GLN A 1 232 ? -2.570 -11.247 9.071 1.00 71.12 232 GLN A C 1
ATOM 1768 O O . GLN A 1 232 ? -2.157 -12.343 8.709 1.00 71.12 232 GLN A O 1
ATOM 1773 N N . TRP A 1 233 ? -2.442 -10.198 8.265 1.00 65.44 233 TRP A N 1
ATOM 1774 C CA . TRP A 1 233 ? -1.866 -10.299 6.923 1.00 65.44 233 TRP A CA 1
ATOM 1775 C C . TRP A 1 233 ? -0.354 -10.038 6.878 1.00 65.44 233 TRP A C 1
ATOM 1777 O O . TRP A 1 233 ? 0.173 -9.128 7.522 1.00 65.44 233 TRP A O 1
ATOM 1787 N N . GLY A 1 234 ? 0.327 -10.794 6.009 1.00 61.69 234 GLY A N 1
ATOM 1788 C CA . GLY A 1 234 ? 1.766 -10.692 5.743 1.00 61.69 234 GLY A CA 1
ATOM 1789 C C . GLY A 1 234 ? 2.284 -9.273 5.448 1.00 61.69 234 GLY A C 1
ATOM 1790 O O . GLY A 1 234 ? 3.377 -8.948 5.898 1.00 61.69 234 GLY A O 1
ATOM 1791 N N . PRO A 1 235 ? 1.553 -8.384 4.742 1.00 58.53 235 PRO A N 1
ATOM 1792 C CA . PRO A 1 235 ? 1.967 -6.990 4.564 1.00 58.53 235 PRO A CA 1
ATOM 1793 C C . PRO A 1 235 ? 2.005 -6.156 5.854 1.00 58.53 235 PRO A C 1
ATOM 1795 O O . PRO A 1 235 ? 2.947 -5.385 6.013 1.00 58.53 235 PRO A O 1
ATOM 1798 N N . LEU A 1 236 ? 1.070 -6.329 6.800 1.00 62.69 236 LEU A N 1
ATOM 1799 C CA . LEU A 1 236 ? 1.209 -5.663 8.105 1.00 62.69 236 LEU A CA 1
ATOM 1800 C C . LEU A 1 236 ? 2.244 -6.342 8.991 1.00 62.69 236 LEU A C 1
ATOM 1802 O O . LEU A 1 236 ? 2.910 -5.640 9.734 1.00 62.69 236 LEU A O 1
ATOM 1806 N N . GLN A 1 237 ? 2.442 -7.660 8.901 1.00 65.00 237 GLN A N 1
ATOM 1807 C CA . GLN A 1 237 ? 3.615 -8.288 9.524 1.00 65.00 237 GLN A CA 1
ATOM 1808 C C . GLN A 1 237 ? 4.913 -7.722 8.937 1.00 65.00 237 GLN A C 1
ATOM 1810 O O . GLN A 1 237 ? 5.873 -7.476 9.662 1.00 65.00 237 GLN A O 1
ATOM 1815 N N . ARG A 1 238 ? 4.954 -7.425 7.632 1.00 65.44 238 ARG A N 1
ATOM 1816 C CA . ARG A 1 238 ? 6.076 -6.681 7.060 1.00 65.44 238 ARG A CA 1
ATOM 1817 C C . ARG A 1 238 ? 6.172 -5.303 7.701 1.00 65.44 238 ARG A C 1
ATOM 1819 O O . ARG A 1 238 ? 7.274 -4.942 8.065 1.00 65.44 238 ARG A O 1
ATOM 1826 N N . GLU A 1 239 ? 5.101 -4.541 7.882 1.00 66.31 239 GLU A N 1
ATOM 1827 C CA . GLU A 1 239 ? 5.198 -3.174 8.426 1.00 66.31 239 GLU A CA 1
ATOM 1828 C C . GLU A 1 239 ? 5.459 -3.107 9.948 1.00 66.31 239 GLU A C 1
ATOM 1830 O O . GLU A 1 239 ? 6.289 -2.311 10.393 1.00 66.31 239 GLU A O 1
ATOM 1835 N N . PHE A 1 240 ? 4.829 -3.981 10.735 1.00 71.06 240 PHE A N 1
ATOM 1836 C CA . PHE A 1 240 ? 4.777 -3.954 12.203 1.00 71.06 240 PHE A CA 1
ATOM 1837 C C . PHE A 1 240 ? 5.287 -5.228 12.885 1.00 71.06 240 PHE A C 1
ATOM 1839 O O . PHE A 1 240 ? 5.290 -5.280 14.107 1.00 71.06 240 PHE A O 1
ATOM 1846 N N . GLY A 1 241 ? 5.771 -6.238 12.157 1.00 68.31 241 GLY A N 1
ATOM 1847 C CA . GLY A 1 241 ? 6.260 -7.491 12.759 1.00 68.31 241 GLY A CA 1
ATOM 1848 C C . GLY A 1 241 ? 7.435 -7.308 13.725 1.00 68.31 241 GLY A C 1
ATOM 1849 O O . GLY A 1 241 ? 7.692 -8.162 14.555 1.00 68.31 241 GLY A O 1
ATOM 1850 N N . TRP A 1 242 ? 8.107 -6.153 13.692 1.00 74.44 242 TRP A N 1
ATOM 1851 C CA . TRP A 1 242 ? 9.114 -5.779 14.690 1.00 74.44 242 TRP A CA 1
ATOM 1852 C C . TRP A 1 242 ? 8.529 -5.476 16.085 1.00 74.44 242 TRP A C 1
ATOM 1854 O O . TRP A 1 242 ? 9.298 -5.399 17.038 1.00 74.44 242 TRP A O 1
ATOM 1864 N N . LEU A 1 243 ? 7.210 -5.269 16.220 1.00 74.12 243 LEU A N 1
ATOM 1865 C CA . LEU A 1 243 ? 6.535 -5.151 17.521 1.00 74.12 243 LEU A CA 1
ATOM 1866 C C . LEU A 1 243 ? 6.330 -6.516 18.177 1.00 74.12 243 LEU A C 1
ATOM 1868 O O . LEU A 1 243 ? 6.574 -6.647 19.373 1.00 74.12 243 LEU A O 1
ATOM 1872 N N . ALA A 1 244 ? 5.858 -7.495 17.404 1.00 71.94 244 ALA A N 1
ATOM 1873 C CA . ALA A 1 244 ? 5.708 -8.891 17.800 1.00 71.94 244 ALA A CA 1
ATOM 1874 C C . ALA A 1 244 ? 5.413 -9.756 16.562 1.00 71.94 244 ALA A C 1
ATOM 1876 O O . ALA A 1 244 ? 4.638 -9.358 15.688 1.00 71.94 244 ALA A O 1
ATOM 1877 N N . ASP A 1 245 ? 5.994 -10.956 16.519 1.00 68.44 245 ASP A N 1
ATOM 1878 C CA . ASP A 1 245 ? 5.855 -11.887 15.390 1.00 68.44 245 ASP A CA 1
ATOM 1879 C C . ASP A 1 245 ? 4.437 -12.484 15.275 1.00 68.44 245 ASP A C 1
ATOM 1881 O O . ASP A 1 245 ? 3.990 -12.853 14.185 1.00 68.44 245 ASP A O 1
ATOM 1885 N N . ASP A 1 246 ? 3.701 -12.537 16.390 1.00 73.75 246 ASP A N 1
ATOM 1886 C CA . ASP A 1 246 ? 2.358 -13.116 16.521 1.00 73.75 246 ASP A CA 1
ATOM 1887 C C . ASP A 1 246 ? 1.241 -12.071 16.711 1.00 73.75 246 ASP A C 1
ATOM 1889 O O . ASP A 1 246 ? 0.107 -12.410 17.057 1.00 73.75 246 ASP A O 1
ATOM 1893 N N . ALA A 1 247 ? 1.551 -10.795 16.475 1.00 76.00 247 ALA A N 1
ATOM 1894 C CA . ALA A 1 247 ? 0.603 -9.699 16.599 1.00 76.00 247 ALA A CA 1
ATOM 1895 C C . ALA A 1 247 ? -0.532 -9.773 15.568 1.00 76.00 247 ALA A C 1
ATOM 1897 O O . ALA A 1 247 ? -0.295 -9.891 14.362 1.00 76.00 247 ALA A O 1
ATOM 1898 N N . ILE A 1 248 ? -1.763 -9.555 16.030 1.00 84.62 248 ILE A N 1
ATOM 1899 C CA . ILE A 1 248 ? -2.874 -9.133 15.178 1.00 84.62 248 ILE A CA 1
ATOM 1900 C C . ILE A 1 248 ? -2.971 -7.617 15.234 1.00 84.62 248 ILE A C 1
ATOM 1902 O O . ILE A 1 248 ? -2.903 -7.014 16.305 1.00 84.62 248 ILE A O 1
ATOM 1906 N N . CYS A 1 249 ? -3.159 -6.990 14.078 1.00 85.50 249 CYS A N 1
ATOM 1907 C CA . CYS A 1 249 ? -3.410 -5.564 14.025 1.00 85.50 249 CYS A CA 1
ATOM 1908 C C . CYS A 1 249 ? -4.849 -5.280 13.608 1.00 85.50 249 CYS A C 1
ATOM 1910 O O . CYS A 1 249 ? -5.401 -5.912 12.703 1.00 85.50 249 CYS A O 1
ATOM 1912 N N . LEU A 1 250 ? -5.447 -4.319 14.296 1.00 90.12 250 LEU A N 1
ATOM 1913 C CA . LEU A 1 250 ? -6.784 -3.838 14.031 1.00 90.12 250 LEU A CA 1
ATOM 1914 C C . LEU A 1 250 ? -6.747 -2.652 13.073 1.00 90.12 250 LEU A C 1
ATOM 1916 O O . LEU A 1 250 ? -5.866 -1.793 13.131 1.00 90.12 250 LEU A O 1
ATOM 1920 N N . GLY A 1 251 ? -7.778 -2.571 12.246 1.00 81.88 251 GLY A N 1
ATOM 1921 C CA . GLY A 1 251 ? -8.016 -1.465 11.336 1.00 81.88 251 GLY A CA 1
ATOM 1922 C C . GLY A 1 251 ? -7.738 -1.807 9.871 1.00 81.88 251 GLY A C 1
ATOM 1923 O O . GLY A 1 251 ? -7.261 -2.896 9.560 1.00 81.88 251 GLY A O 1
ATOM 1924 N N . PRO A 1 252 ? -8.074 -0.896 8.942 1.00 87.31 252 PRO A N 1
ATOM 1925 C CA . PRO A 1 252 ? -8.628 0.434 9.203 1.00 87.31 252 PRO A CA 1
ATOM 1926 C C . PRO A 1 252 ? -10.070 0.380 9.729 1.00 87.31 252 PRO A C 1
ATOM 1928 O O . PRO A 1 252 ? -10.790 -0.582 9.479 1.00 87.31 252 PRO A O 1
ATOM 1931 N N . PHE A 1 253 ? -10.491 1.417 10.449 1.00 91.62 253 PHE A N 1
ATOM 1932 C CA . PHE A 1 253 ? -11.872 1.587 10.905 1.00 91.62 253 PHE A CA 1
ATOM 1933 C C . PHE A 1 253 ? -12.506 2.787 10.218 1.00 91.62 253 PHE A C 1
ATOM 1935 O O . PHE A 1 253 ? -11.839 3.785 9.939 1.00 91.62 253 PHE A O 1
ATOM 1942 N N . TRP A 1 254 ? -13.811 2.706 10.003 1.00 92.62 254 TRP A N 1
ATOM 1943 C CA . TRP A 1 254 ? -14.612 3.801 9.490 1.00 92.62 254 TRP A CA 1
ATOM 1944 C C . TRP A 1 254 ? -15.897 3.929 10.302 1.00 92.62 254 TRP A C 1
ATOM 1946 O O . TRP A 1 254 ? -16.525 2.940 10.674 1.00 92.62 254 TRP A O 1
ATOM 1956 N N . VAL A 1 255 ? -16.286 5.172 10.568 1.00 92.50 255 VAL A N 1
ATOM 1957 C CA . VAL A 1 255 ? -17.556 5.513 11.210 1.00 92.50 255 VAL A CA 1
ATOM 1958 C C . VAL A 1 255 ? -18.243 6.560 10.358 1.00 92.50 255 VAL A C 1
ATOM 1960 O O . VAL A 1 255 ? -17.626 7.576 9.994 1.00 92.50 255 VAL A O 1
ATOM 1963 N N . ASN A 1 256 ? -19.524 6.315 10.094 1.00 91.56 256 ASN A N 1
ATOM 1964 C CA . ASN A 1 256 ? -20.380 7.202 9.332 1.00 91.56 256 ASN A CA 1
ATOM 1965 C C . ASN A 1 256 ? -20.327 8.622 9.926 1.00 91.56 256 ASN A C 1
ATOM 1967 O O . ASN A 1 256 ? -20.561 8.776 11.132 1.00 91.56 256 ASN A O 1
ATOM 1971 N N . PRO A 1 257 ? -20.002 9.658 9.124 1.00 90.81 257 PRO A N 1
ATOM 1972 C CA . PRO A 1 257 ? -19.871 11.034 9.598 1.00 90.81 257 PRO A CA 1
ATOM 1973 C C . PRO A 1 257 ? -21.033 11.515 10.471 1.00 90.81 257 PRO A C 1
ATOM 1975 O O . PRO A 1 257 ? -20.784 12.101 11.525 1.00 90.81 257 PRO A O 1
ATOM 1978 N N . SER A 1 258 ? -22.272 11.184 10.098 1.00 92.19 258 SER A N 1
ATOM 1979 C CA . SER A 1 258 ? -23.497 11.602 10.798 1.00 92.19 258 SER A CA 1
ATOM 1980 C C . SER A 1 258 ? -23.667 10.971 12.188 1.00 92.19 258 SER A C 1
ATOM 1982 O O . SER A 1 258 ? -24.467 11.438 13.001 1.00 92.19 258 SER A O 1
ATOM 1984 N N . PHE A 1 259 ? -22.899 9.920 12.488 1.00 92.25 259 PHE A N 1
ATOM 1985 C CA . PHE A 1 259 ? -22.972 9.164 13.740 1.00 92.25 259 PHE A CA 1
ATOM 1986 C C . PHE A 1 259 ? -21.679 9.229 14.568 1.00 92.25 259 PHE A C 1
ATOM 1988 O O . PHE A 1 259 ? -21.558 8.564 15.601 1.00 92.25 259 PHE A O 1
ATOM 1995 N N . ARG A 1 260 ? -20.701 10.048 14.164 1.00 90.38 260 ARG A N 1
ATOM 1996 C CA . ARG A 1 260 ? -19.466 10.248 14.937 1.00 90.38 260 ARG A CA 1
ATOM 1997 C C . ARG A 1 260 ? -19.761 10.842 16.318 1.00 90.38 260 ARG A C 1
ATOM 1999 O O . ARG A 1 260 ? -20.781 11.483 16.544 1.00 90.38 260 ARG A O 1
ATOM 2006 N N . GLY A 1 261 ? -18.864 10.586 17.272 1.00 88.88 261 GLY A N 1
ATOM 2007 C CA . GLY A 1 261 ? -19.017 11.036 18.662 1.00 88.88 261 GLY A CA 1
ATOM 2008 C C . GLY A 1 261 ? -19.997 10.214 19.510 1.00 88.88 261 GLY A C 1
ATOM 2009 O O . GLY A 1 261 ? -20.084 10.444 20.709 1.00 88.88 261 GLY A O 1
ATOM 2010 N N . ARG A 1 262 ? -20.678 9.212 18.936 1.00 92.69 262 ARG A N 1
ATOM 2011 C CA . ARG A 1 262 ? -21.664 8.360 19.635 1.00 92.69 262 ARG A CA 1
ATOM 2012 C C . ARG A 1 262 ? -21.089 7.043 20.179 1.00 92.69 262 ARG A C 1
ATOM 2014 O O . ARG A 1 262 ? -21.806 6.061 20.320 1.00 92.69 262 ARG A O 1
ATOM 2021 N N . GLY A 1 263 ? -19.775 6.974 20.395 1.00 91.75 263 GLY A N 1
ATOM 2022 C CA . GLY A 1 263 ? -19.106 5.778 20.934 1.00 91.75 263 GLY A CA 1
ATOM 2023 C C . GLY A 1 263 ? -18.967 4.581 19.978 1.00 91.75 263 GLY A C 1
ATOM 2024 O O . GLY A 1 263 ? -18.340 3.596 20.350 1.00 91.75 263 GLY A O 1
ATOM 2025 N N . ILE A 1 264 ? -19.469 4.663 18.737 1.00 94.56 264 ILE A N 1
ATOM 2026 C CA . ILE A 1 264 ? -19.418 3.565 17.746 1.00 94.56 264 ILE A CA 1
ATOM 2027 C C . ILE A 1 264 ? -17.993 3.047 17.515 1.00 94.56 264 ILE A C 1
ATOM 2029 O O . ILE A 1 264 ? -17.777 1.841 17.464 1.00 94.56 264 ILE A O 1
ATOM 2033 N N . TYR A 1 265 ? -17.015 3.950 17.413 1.00 94.12 265 TYR A N 1
ATOM 2034 C CA . TYR A 1 265 ? -15.620 3.564 17.196 1.00 94.12 265 TYR A CA 1
ATOM 2035 C C . TYR A 1 265 ? -15.067 2.702 18.340 1.00 94.12 265 TYR A C 1
ATOM 2037 O O . TYR A 1 265 ? -14.457 1.670 18.083 1.00 94.12 265 TYR A O 1
ATOM 2045 N N . GLY A 1 266 ? -15.342 3.084 19.593 1.00 92.56 266 GLY A N 1
ATOM 2046 C CA . GLY A 1 266 ? -14.932 2.313 20.768 1.00 92.56 266 GLY A CA 1
ATOM 2047 C C . GLY A 1 266 ? -15.601 0.939 20.812 1.00 92.56 266 GLY A C 1
ATOM 2048 O O . GLY A 1 266 ? -14.919 -0.055 21.022 1.00 92.56 266 GLY A O 1
ATOM 2049 N N . ARG A 1 267 ? -16.906 0.866 20.505 1.00 93.31 267 ARG A N 1
ATOM 2050 C CA . ARG A 1 267 ? -17.642 -0.410 20.411 1.00 93.31 267 ARG A CA 1
ATOM 2051 C C . ARG A 1 267 ? -17.016 -1.359 19.387 1.00 93.31 267 ARG A C 1
ATOM 2053 O O . ARG A 1 267 ? -16.782 -2.522 19.699 1.00 93.31 267 ARG A O 1
ATOM 2060 N N . LEU A 1 268 ? -16.706 -0.852 18.188 1.00 95.38 268 LEU A N 1
ATOM 2061 C CA . LEU A 1 268 ? -16.032 -1.628 17.142 1.00 95.38 268 LEU A CA 1
ATOM 2062 C C . LEU A 1 268 ? -14.649 -2.100 17.599 1.00 95.38 268 LEU A C 1
ATOM 2064 O O . LEU A 1 268 ? -14.350 -3.280 17.455 1.00 95.38 268 LEU A O 1
ATOM 2068 N N . LEU A 1 269 ? -13.833 -1.215 18.181 1.00 93.81 269 LEU A N 1
ATOM 2069 C CA . LEU A 1 269 ? -12.510 -1.572 18.698 1.00 93.81 269 LEU A CA 1
ATOM 2070 C C . LEU A 1 269 ? -12.594 -2.704 19.726 1.00 93.81 269 LEU A C 1
ATOM 2072 O O . LEU A 1 269 ? -11.982 -3.751 19.517 1.00 93.81 269 LEU A O 1
ATOM 2076 N N . THR A 1 270 ? -13.389 -2.536 20.784 1.00 92.56 270 THR A N 1
ATOM 2077 C CA . THR A 1 270 ? -13.529 -3.540 21.848 1.00 92.56 270 THR A CA 1
ATOM 2078 C C . THR A 1 270 ? -14.047 -4.869 21.299 1.00 92.56 270 THR A C 1
ATOM 2080 O O . THR A 1 270 ? -13.452 -5.907 21.576 1.00 92.56 270 THR A O 1
ATOM 2083 N N . HIS A 1 271 ? -15.081 -4.853 20.447 1.00 94.19 271 HIS A N 1
ATOM 2084 C CA . HIS A 1 271 ? -15.586 -6.075 19.816 1.00 94.19 271 HIS A CA 1
ATOM 2085 C C . HIS A 1 271 ? -14.494 -6.777 18.995 1.00 94.19 271 HIS A C 1
ATOM 2087 O O . HIS A 1 271 ? -14.305 -7.985 19.122 1.00 94.19 271 HIS A O 1
ATOM 2093 N N . THR A 1 272 ? -13.730 -6.033 18.186 1.00 93.88 272 THR A N 1
ATOM 2094 C CA . THR A 1 272 ? -12.653 -6.623 17.377 1.00 93.88 272 THR A CA 1
ATOM 2095 C C . THR A 1 272 ? -11.484 -7.167 18.200 1.00 93.88 272 THR A C 1
ATOM 2097 O O . THR A 1 272 ? -10.866 -8.139 17.773 1.00 93.88 272 THR A O 1
ATOM 2100 N N . VAL A 1 273 ? -11.194 -6.605 19.382 1.00 92.69 273 VAL A N 1
ATOM 2101 C CA . VAL A 1 273 ? -10.208 -7.173 20.323 1.00 92.69 273 VAL A CA 1
ATOM 2102 C C . VAL A 1 273 ? -10.686 -8.519 20.845 1.00 92.69 273 VAL A C 1
ATOM 2104 O O . VAL A 1 273 ? -9.952 -9.500 20.745 1.00 92.69 273 VAL A O 1
ATOM 2107 N N . VAL A 1 274 ? -11.913 -8.572 21.373 1.00 91.69 274 VAL A N 1
ATOM 2108 C CA . VAL A 1 274 ? -12.495 -9.803 21.927 1.00 91.69 274 VAL A CA 1
ATOM 2109 C C . VAL A 1 274 ? -12.529 -10.892 20.856 1.00 91.69 274 VAL A C 1
ATOM 2111 O O . VAL A 1 274 ? -12.086 -12.012 21.096 1.00 91.69 274 VAL A O 1
ATOM 2114 N N . GLU A 1 275 ? -12.971 -10.556 19.645 1.00 91.38 275 GLU A N 1
ATOM 2115 C CA . GLU A 1 275 ? -12.998 -11.487 18.517 1.00 91.38 275 GLU A CA 1
ATOM 2116 C C . GLU A 1 275 ? -11.590 -11.968 18.117 1.00 91.38 275 GLU A C 1
ATOM 2118 O O . GLU A 1 275 ? -11.378 -13.164 17.919 1.00 91.38 275 GLU A O 1
ATOM 2123 N N . ALA A 1 276 ? -10.597 -11.072 18.049 1.00 90.38 276 ALA A N 1
ATOM 2124 C CA . ALA A 1 276 ? -9.213 -11.446 17.748 1.00 90.38 276 ALA A CA 1
ATOM 2125 C C . ALA A 1 276 ? -8.632 -12.401 18.806 1.00 90.38 276 ALA A C 1
ATOM 2127 O O . ALA A 1 276 ? -8.016 -13.411 18.460 1.00 90.38 276 ALA A O 1
ATOM 2128 N N . MET A 1 277 ? -8.866 -12.119 20.089 1.00 87.56 277 MET A N 1
ATOM 2129 C CA . MET A 1 277 ? -8.413 -12.951 21.209 1.00 87.56 277 MET A CA 1
ATOM 2130 C C . MET A 1 277 ? -9.089 -14.331 21.201 1.00 87.56 277 MET A C 1
ATOM 2132 O O . MET A 1 277 ? -8.412 -15.344 21.365 1.00 87.56 277 MET A O 1
ATOM 2136 N N . ARG A 1 278 ? -10.398 -14.412 20.911 1.00 86.88 278 ARG A N 1
ATOM 2137 C CA . ARG A 1 278 ? -11.119 -15.697 20.756 1.00 86.88 278 ARG A CA 1
ATOM 2138 C C . ARG A 1 278 ? -10.597 -16.534 19.592 1.00 86.88 278 ARG A C 1
ATOM 2140 O O . ARG A 1 278 ? -10.638 -17.760 19.655 1.00 86.88 278 ARG A O 1
ATOM 2147 N N . ARG A 1 279 ? -10.064 -15.880 18.559 1.00 84.31 279 ARG A N 1
ATOM 2148 C CA . ARG A 1 279 ? -9.362 -16.522 17.437 1.00 84.31 279 ARG A CA 1
ATOM 2149 C C . ARG A 1 279 ? -7.904 -16.884 17.759 1.00 84.31 279 ARG A C 1
ATOM 2151 O O . ARG A 1 279 ? -7.187 -17.342 16.875 1.00 84.31 279 ARG A O 1
ATOM 2158 N N . GLY A 1 280 ? -7.467 -16.720 19.010 1.00 85.56 280 GLY A N 1
ATOM 2159 C CA . GLY A 1 280 ? -6.156 -17.148 19.500 1.00 85.56 280 GLY A CA 1
ATOM 2160 C C . GLY A 1 280 ? -5.058 -16.086 19.423 1.00 85.56 280 GLY A C 1
ATOM 2161 O O . GLY A 1 280 ? -3.885 -16.429 19.581 1.00 85.56 280 GLY A O 1
ATOM 2162 N N . ALA A 1 281 ? -5.396 -14.814 19.182 1.00 85.75 281 ALA A N 1
ATOM 2163 C CA . ALA A 1 281 ? -4.414 -13.738 19.273 1.00 85.75 281 ALA A CA 1
ATOM 2164 C C . ALA A 1 281 ? -3.838 -13.655 20.691 1.00 85.75 281 ALA A C 1
ATOM 2166 O O . ALA A 1 281 ? -4.578 -13.692 21.667 1.00 85.75 281 ALA A O 1
ATOM 2167 N N . LYS A 1 282 ? -2.516 -13.501 20.801 1.00 82.62 282 LYS A N 1
ATOM 2168 C CA . LYS A 1 282 ? -1.844 -13.212 22.080 1.00 82.62 282 LYS A CA 1
ATOM 2169 C C . LYS A 1 282 ? -1.573 -11.726 22.259 1.00 82.62 282 LYS A C 1
ATOM 2171 O O . LYS A 1 282 ? -1.572 -11.220 23.374 1.00 82.62 282 LYS A O 1
ATOM 2176 N N . ASN A 1 283 ? -1.354 -11.033 21.144 1.00 84.69 283 ASN A N 1
ATOM 2177 C CA . ASN A 1 283 ? -1.070 -9.612 21.103 1.00 84.69 283 ASN A CA 1
ATOM 2178 C C . ASN A 1 283 ? -1.968 -8.948 20.060 1.00 84.69 283 ASN A C 1
ATOM 2180 O O . ASN A 1 283 ? -1.968 -9.346 18.894 1.00 84.69 283 ASN A O 1
ATOM 2184 N N . VAL A 1 284 ? -2.715 -7.923 20.470 1.00 89.69 284 VAL A N 1
ATOM 2185 C CA . VAL A 1 284 ? -3.571 -7.138 19.575 1.00 89.69 284 VAL A CA 1
ATOM 2186 C C . VAL A 1 284 ? -3.130 -5.682 19.618 1.00 89.69 284 VAL A C 1
ATOM 2188 O O . VAL A 1 284 ? -3.066 -5.076 20.689 1.00 89.69 284 VAL A O 1
ATOM 2191 N N . PHE A 1 285 ? -2.824 -5.121 18.452 1.00 90.12 285 PHE A N 1
ATOM 2192 C CA . PHE A 1 285 ? -2.361 -3.746 18.310 1.00 90.12 285 PHE A CA 1
ATOM 2193 C C . PHE A 1 285 ? -3.277 -2.934 17.408 1.00 90.12 285 PHE A C 1
ATOM 2195 O O . PHE A 1 285 ? -3.867 -3.439 16.457 1.00 90.12 285 PHE A O 1
ATOM 2202 N N . VAL A 1 286 ? -3.325 -1.635 17.652 1.00 91.19 286 VAL A N 1
ATOM 2203 C CA . VAL A 1 286 ? -3.921 -0.656 16.746 1.00 91.19 286 VAL A CA 1
ATOM 2204 C C . VAL A 1 286 ? -2.982 0.535 16.655 1.00 91.19 286 VAL A C 1
ATOM 2206 O O . VAL A 1 286 ? -2.237 0.835 17.590 1.00 91.19 286 VAL A O 1
ATOM 2209 N N . TRP A 1 287 ? -2.982 1.211 15.518 1.00 90.12 287 TRP A N 1
ATOM 2210 C CA . TRP A 1 287 ? -2.167 2.398 15.326 1.00 90.12 287 TRP A CA 1
ATOM 2211 C C . TRP A 1 287 ? -2.986 3.523 14.713 1.00 90.12 287 TRP A C 1
ATOM 2213 O O . TRP A 1 287 ? -4.053 3.322 14.134 1.00 90.12 287 TRP A O 1
ATOM 2223 N N . THR A 1 288 ? -2.470 4.733 14.858 1.00 88.88 288 THR A N 1
ATOM 2224 C CA . THR A 1 288 ? -3.004 5.918 14.196 1.00 88.88 288 THR A CA 1
ATOM 2225 C C . THR A 1 288 ? -1.870 6.866 13.842 1.00 88.88 288 THR A C 1
ATOM 2227 O O . THR A 1 288 ? -0.827 6.877 14.503 1.00 88.88 288 THR A O 1
ATOM 2230 N N . ASP A 1 289 ? -2.071 7.692 12.819 1.00 86.62 289 ASP A N 1
ATOM 2231 C CA . ASP A 1 289 ? -1.176 8.814 12.553 1.00 86.62 289 ASP A CA 1
ATOM 2232 C C . ASP A 1 289 ? -1.118 9.748 13.766 1.00 86.62 289 ASP A C 1
ATOM 2234 O O . ASP A 1 289 ? -2.135 10.033 14.404 1.00 86.62 289 ASP A O 1
ATOM 2238 N N . ASP A 1 290 ? 0.072 10.271 14.056 1.00 86.81 290 ASP A N 1
ATOM 2239 C CA . ASP A 1 290 ? 0.332 11.139 15.212 1.00 86.81 290 ASP A CA 1
ATOM 2240 C C . ASP A 1 290 ? -0.511 12.429 15.216 1.00 86.81 290 ASP A C 1
ATOM 2242 O O . ASP A 1 290 ? -0.815 12.974 16.278 1.00 86.81 290 ASP A O 1
ATOM 2246 N N . GLY A 1 291 ? -0.928 12.898 14.035 1.00 86.94 291 GLY A N 1
ATOM 2247 C CA . GLY A 1 291 ? -1.824 14.048 13.879 1.00 86.94 291 GLY A CA 1
ATOM 2248 C C . GLY A 1 291 ? -3.306 13.738 14.128 1.00 86.94 291 GLY A C 1
ATOM 2249 O O . GLY A 1 291 ? -4.091 14.655 14.371 1.00 86.94 291 GLY A O 1
ATOM 2250 N N . ASN A 1 292 ? -3.714 12.467 14.103 1.00 85.50 292 ASN A N 1
ATOM 2251 C CA . ASN A 1 292 ? -5.115 12.070 14.224 1.00 85.50 292 ASN A CA 1
ATOM 2252 C C . ASN A 1 292 ? -5.523 11.912 15.698 1.00 85.50 292 ASN A C 1
ATOM 2254 O O . ASN A 1 292 ? -5.676 10.811 16.233 1.00 85.50 292 ASN A O 1
ATOM 2258 N N . ARG A 1 293 ? -5.716 13.061 16.355 1.00 89.56 293 ARG A N 1
ATOM 2259 C CA . ARG A 1 293 ? -6.091 13.145 17.776 1.00 89.56 293 ARG A CA 1
ATOM 2260 C C . ARG A 1 293 ? -7.426 12.468 18.088 1.00 89.56 293 ARG A C 1
ATOM 2262 O O . ARG A 1 293 ? -7.571 11.905 19.164 1.00 89.56 293 ARG A O 1
ATOM 2269 N N . ALA A 1 294 ? -8.385 12.507 17.162 1.00 87.19 294 ALA A N 1
ATOM 2270 C CA . ALA A 1 294 ? -9.699 11.900 17.361 1.00 87.19 294 ALA A CA 1
ATOM 2271 C C . ALA A 1 294 ? -9.609 10.369 17.460 1.00 87.19 294 ALA A C 1
ATOM 2273 O O . ALA A 1 294 ? -10.211 9.780 18.356 1.00 87.19 294 ALA A O 1
ATOM 2274 N N . SER A 1 295 ? -8.826 9.738 16.578 1.00 88.06 295 SER A N 1
ATOM 2275 C CA . SER A 1 295 ? -8.573 8.295 16.640 1.00 88.06 295 SER A CA 1
ATOM 2276 C C . SER A 1 295 ? -7.786 7.920 17.896 1.00 88.06 295 SER A C 1
ATOM 2278 O O . SER A 1 295 ? -8.214 7.028 18.620 1.00 88.06 295 SER A O 1
ATOM 2280 N N . ALA A 1 296 ? -6.707 8.651 18.207 1.00 92.06 296 ALA A N 1
ATOM 2281 C CA . ALA A 1 296 ? -5.907 8.432 19.416 1.00 92.06 296 ALA A CA 1
ATOM 2282 C C . ALA A 1 296 ? -6.771 8.454 20.689 1.00 92.06 296 ALA A C 1
ATOM 2284 O O . ALA A 1 296 ? -6.769 7.500 21.460 1.00 92.06 296 ALA A O 1
ATOM 2285 N N . HIS A 1 297 ? -7.600 9.489 20.844 1.00 91.25 297 HIS A N 1
ATOM 2286 C CA . HIS A 1 297 ? -8.502 9.622 21.989 1.00 91.25 297 HIS A CA 1
ATOM 2287 C C . HIS A 1 297 ? -9.568 8.522 22.038 1.00 91.25 297 HIS A C 1
ATOM 2289 O O . HIS A 1 297 ? -9.943 8.056 23.111 1.00 91.25 297 HIS A O 1
ATOM 2295 N N . GLY A 1 298 ? -10.073 8.097 20.877 1.00 90.88 298 GLY A N 1
ATOM 2296 C CA . GLY A 1 298 ? -11.021 6.989 20.779 1.00 90.88 298 GLY A CA 1
ATOM 2297 C C . GLY A 1 298 ? -10.414 5.644 21.184 1.00 90.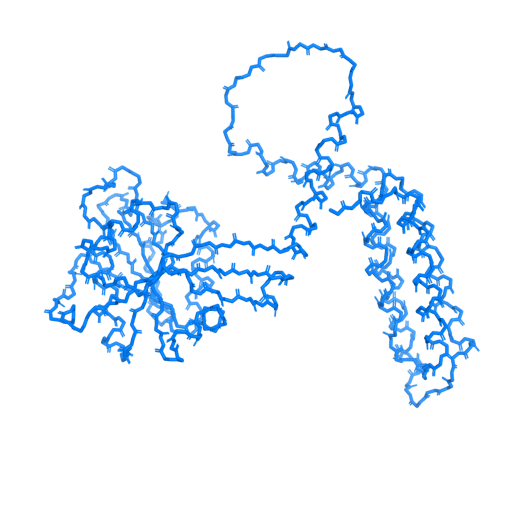88 298 GLY A C 1
ATOM 2298 O O . GLY A 1 298 ? -11.076 4.873 21.872 1.00 90.88 298 GLY A O 1
ATOM 2299 N N . ILE A 1 299 ? -9.161 5.396 20.796 1.00 92.75 299 ILE A N 1
ATOM 2300 C CA . ILE A 1 299 ? -8.392 4.196 21.152 1.00 92.75 299 ILE A CA 1
ATOM 2301 C C . ILE A 1 299 ? -8.110 4.168 22.660 1.00 92.75 299 ILE A C 1
ATOM 2303 O O . ILE A 1 299 ? -8.388 3.170 23.320 1.00 92.75 299 ILE A O 1
ATOM 2307 N N . GLU A 1 300 ? -7.630 5.280 23.220 1.00 92.62 300 GLU A N 1
ATOM 2308 C CA . GLU A 1 300 ? -7.330 5.407 24.654 1.00 92.62 300 GLU A CA 1
ATOM 2309 C C . GLU A 1 300 ? -8.592 5.234 25.510 1.00 92.62 300 GLU A C 1
ATOM 2311 O O . GLU A 1 300 ? -8.591 4.481 26.481 1.00 92.62 300 GLU A O 1
ATOM 2316 N N . ARG A 1 301 ? -9.717 5.847 25.113 1.00 90.25 301 ARG A N 1
ATOM 2317 C CA . ARG A 1 301 ? -11.007 5.647 25.798 1.00 90.25 301 ARG A CA 1
ATOM 2318 C C . ARG A 1 301 ? -11.545 4.224 25.702 1.00 90.25 301 ARG A C 1
ATOM 2320 O O . ARG A 1 301 ? -12.328 3.836 26.563 1.00 90.25 301 ARG A O 1
ATOM 2327 N N . ALA A 1 302 ? -11.172 3.476 24.667 1.00 89.50 302 ALA A N 1
ATOM 2328 C CA . ALA A 1 302 ? -11.536 2.070 24.539 1.00 89.50 302 ALA A CA 1
ATOM 2329 C C . ALA A 1 302 ? -10.691 1.156 25.448 1.00 89.50 302 ALA A C 1
ATOM 2331 O O . ALA A 1 302 ? -10.941 -0.044 25.469 1.00 89.50 302 ALA A O 1
ATOM 2332 N N . GLY A 1 303 ? -9.722 1.704 26.196 1.00 89.69 303 GLY A N 1
ATOM 2333 C CA . GLY A 1 303 ? -8.919 0.967 27.174 1.00 89.69 303 GLY A CA 1
ATOM 2334 C C . GLY A 1 303 ? -7.575 0.463 26.649 1.00 89.69 303 GLY A C 1
ATOM 2335 O O . GLY A 1 303 ? -6.908 -0.304 27.335 1.00 89.69 303 GLY A O 1
ATOM 2336 N N . PHE A 1 304 ? -7.151 0.878 25.453 1.00 92.62 304 PHE A N 1
ATOM 2337 C CA . PHE A 1 304 ? -5.840 0.496 24.935 1.00 92.62 304 PHE A CA 1
ATOM 2338 C C . PHE A 1 304 ? -4.710 1.282 25.607 1.00 92.62 304 PHE A C 1
ATOM 2340 O O . PHE A 1 304 ? -4.798 2.495 25.807 1.00 92.62 304 PHE A O 1
ATOM 2347 N N . GLU A 1 305 ? -3.588 0.606 25.836 1.00 92.56 305 GLU A N 1
ATOM 2348 C CA . GLU A 1 305 ? -2.376 1.210 26.385 1.00 92.56 305 GLU A CA 1
ATOM 2349 C C . GLU A 1 305 ? -1.455 1.737 25.278 1.00 92.56 305 GLU A C 1
ATOM 2351 O O . GLU A 1 305 ? -1.209 1.032 24.291 1.00 92.56 305 GLU A O 1
ATOM 2356 N N . PRO A 1 306 ? -0.877 2.943 25.425 1.00 93.06 306 PRO A N 1
ATOM 2357 C CA . PRO A 1 306 ? 0.128 3.434 24.495 1.00 93.06 306 PRO A CA 1
ATOM 2358 C C . PRO A 1 306 ? 1.426 2.626 24.628 1.00 93.06 306 PRO A C 1
ATOM 2360 O O . PRO A 1 306 ? 2.037 2.553 25.690 1.00 93.06 306 PRO A O 1
ATOM 2363 N N . VAL A 1 307 ? 1.897 2.068 23.515 1.00 90.56 307 VAL A N 1
ATOM 2364 C CA . VAL A 1 307 ? 3.198 1.379 23.428 1.00 90.56 307 VAL A CA 1
ATOM 2365 C C . VAL A 1 307 ? 4.313 2.391 23.168 1.00 90.56 307 VAL A C 1
ATOM 2367 O O . VAL A 1 307 ? 5.427 2.295 23.694 1.00 90.56 307 VAL A O 1
ATOM 2370 N N . GLY A 1 308 ? 4.016 3.390 22.339 1.00 89.31 308 GLY A N 1
ATOM 2371 C CA . GLY A 1 308 ? 4.931 4.479 22.046 1.00 89.31 308 GLY A CA 1
ATOM 2372 C C . GLY A 1 308 ? 4.632 5.190 20.736 1.00 89.31 308 GLY A C 1
ATOM 2373 O O . GLY A 1 308 ? 3.707 4.851 19.990 1.00 89.31 308 GLY A O 1
ATOM 2374 N N . ARG A 1 309 ? 5.466 6.192 20.461 1.00 90.94 309 ARG A N 1
ATOM 2375 C CA . ARG A 1 309 ? 5.490 6.927 19.198 1.00 90.94 309 ARG A CA 1
ATOM 2376 C C . ARG A 1 309 ? 6.644 6.418 18.355 1.00 90.94 309 ARG A C 1
ATOM 2378 O O . ARG A 1 309 ? 7.759 6.265 18.845 1.00 90.94 309 ARG A O 1
ATOM 2385 N N . TYR A 1 310 ? 6.377 6.161 17.084 1.00 85.75 310 TYR A N 1
ATOM 2386 C CA . TYR A 1 310 ? 7.348 5.563 16.183 1.00 85.75 310 TYR A CA 1
ATOM 2387 C C . TYR A 1 310 ? 7.451 6.359 14.911 1.00 85.75 310 TYR A C 1
ATOM 2389 O O . TYR A 1 310 ? 6.460 6.747 14.297 1.00 85.75 310 TYR A O 1
ATOM 2397 N N . HIS A 1 311 ? 8.689 6.564 14.513 1.00 86.25 311 HIS A N 1
ATOM 2398 C CA . HIS A 1 311 ? 9.039 7.202 13.285 1.00 86.25 311 HIS A CA 1
ATOM 2399 C C . HIS A 1 311 ? 9.398 6.126 12.256 1.00 86.25 311 HIS A C 1
ATOM 2401 O O . HIS A 1 311 ? 10.448 5.489 12.348 1.00 86.25 311 HIS A O 1
ATOM 2407 N N . VAL A 1 312 ? 8.506 5.898 11.292 1.00 77.81 312 VAL A N 1
ATOM 2408 C CA . VAL A 1 312 ? 8.674 4.891 10.243 1.00 77.81 312 VAL A CA 1
ATOM 2409 C C . VAL A 1 312 ? 9.036 5.593 8.947 1.00 77.81 312 VAL A C 1
ATOM 2411 O O . VAL A 1 312 ? 8.245 6.309 8.331 1.00 77.81 312 VAL A O 1
ATOM 2414 N N . THR A 1 313 ? 10.280 5.386 8.533 1.00 77.44 313 THR A N 1
ATOM 2415 C CA . THR A 1 313 ? 10.757 5.812 7.227 1.00 77.44 313 THR A CA 1
ATOM 2416 C C . THR A 1 313 ? 10.661 4.645 6.249 1.00 77.44 313 THR A C 1
ATOM 2418 O O . THR A 1 313 ? 11.295 3.614 6.465 1.00 77.44 313 THR A O 1
ATOM 2421 N N . LEU A 1 314 ? 9.906 4.828 5.167 1.00 67.81 314 LEU A N 1
ATOM 2422 C CA . LEU A 1 314 ? 9.753 3.880 4.064 1.00 67.81 314 LEU A CA 1
ATOM 2423 C C . LEU A 1 314 ? 10.517 4.391 2.836 1.00 67.81 314 LEU A C 1
ATOM 2425 O O . LEU A 1 314 ? 10.391 5.558 2.461 1.00 67.81 314 LEU A O 1
ATOM 2429 N N . TRP A 1 315 ? 11.273 3.520 2.176 1.00 66.56 315 TRP A N 1
ATOM 2430 C CA . TRP A 1 315 ? 11.911 3.788 0.883 1.00 66.56 315 TRP A CA 1
ATOM 2431 C C . TRP A 1 315 ? 11.373 2.836 -0.183 1.00 66.56 315 TRP A C 1
ATOM 2433 O O . TRP A 1 315 ? 10.988 1.712 0.139 1.00 66.56 315 TRP A O 1
ATOM 2443 N N . PHE A 1 316 ? 11.367 3.279 -1.446 1.00 59.06 316 PHE A N 1
ATOM 2444 C CA . PHE A 1 316 ? 10.995 2.459 -2.608 1.00 59.06 316 PHE A CA 1
ATOM 2445 C C . PHE A 1 316 ? 9.671 1.698 -2.411 1.00 59.06 316 PHE A C 1
ATOM 2447 O O . PHE A 1 316 ? 9.646 0.472 -2.426 1.00 59.06 316 PHE A O 1
ATOM 2454 N N . ALA A 1 317 ? 8.576 2.417 -2.145 1.00 55.69 317 ALA A N 1
ATOM 2455 C CA . ALA A 1 317 ? 7.260 1.828 -1.858 1.00 55.69 317 ALA A CA 1
ATOM 2456 C C . ALA A 1 317 ? 7.236 0.800 -0.696 1.00 55.69 317 ALA A C 1
ATOM 2458 O O . ALA A 1 317 ? 6.408 -0.106 -0.679 1.00 55.69 317 ALA A O 1
ATOM 2459 N N . GLY A 1 318 ? 8.130 0.948 0.289 1.00 54.59 318 GLY A N 1
ATOM 2460 C CA . GLY A 1 318 ? 8.177 0.107 1.491 1.00 54.59 318 GLY A CA 1
ATOM 2461 C C . GLY A 1 318 ? 9.131 -1.086 1.407 1.00 54.59 318 GLY A C 1
ATOM 2462 O O . GLY A 1 318 ? 9.160 -1.894 2.332 1.00 54.59 318 GLY A O 1
ATOM 2463 N N . LEU A 1 319 ? 9.935 -1.192 0.341 1.00 54.41 319 LEU A N 1
ATOM 2464 C CA . LEU A 1 319 ? 10.924 -2.264 0.184 1.00 54.41 319 LEU A CA 1
ATOM 2465 C C . LEU A 1 319 ? 12.052 -2.191 1.228 1.00 54.41 319 LEU A C 1
ATOM 2467 O O . LEU A 1 319 ? 12.590 -3.214 1.638 1.00 54.41 319 LEU A O 1
ATOM 2471 N N . TRP A 1 320 ? 12.410 -0.977 1.651 1.00 47.41 320 TRP A N 1
ATOM 2472 C CA . TRP A 1 320 ? 13.384 -0.715 2.711 1.00 47.41 320 TRP A CA 1
ATOM 2473 C C . TRP A 1 320 ? 12.739 0.142 3.794 1.00 47.41 320 TRP A C 1
ATOM 2475 O O . TRP A 1 320 ? 11.973 1.060 3.480 1.00 47.41 320 TRP A O 1
ATOM 2485 N N . ARG A 1 321 ? 13.069 -0.123 5.065 1.00 70.12 321 ARG A N 1
ATOM 2486 C CA . ARG A 1 321 ? 12.516 0.628 6.197 1.00 70.12 321 ARG A CA 1
ATOM 2487 C C . ARG A 1 321 ? 13.521 0.918 7.303 1.00 70.12 321 ARG A C 1
ATOM 2489 O O . ARG A 1 321 ? 14.457 0.158 7.523 1.00 70.12 321 ARG A O 1
ATOM 2496 N N . LYS A 1 322 ? 13.272 2.009 8.026 1.00 75.19 322 LYS A N 1
ATOM 2497 C CA . LYS A 1 322 ? 13.935 2.354 9.286 1.00 75.19 322 LYS A CA 1
ATOM 2498 C C . LYS A 1 322 ? 12.857 2.756 10.275 1.00 75.19 322 LYS A C 1
ATOM 2500 O O . LYS A 1 322 ? 12.030 3.610 9.959 1.00 75.19 322 LYS A O 1
ATOM 2505 N N . VAL A 1 323 ? 12.881 2.123 11.439 1.00 77.19 323 VAL A N 1
ATOM 2506 C CA . VAL A 1 323 ? 11.967 2.397 12.545 1.00 77.19 323 VAL A CA 1
ATOM 2507 C C . VAL A 1 323 ? 12.783 3.029 13.660 1.00 77.19 323 VAL A C 1
ATOM 2509 O O . VAL A 1 323 ? 13.789 2.468 14.084 1.00 77.19 323 VAL A O 1
ATOM 2512 N N . GLU A 1 324 ? 12.366 4.202 14.115 1.00 80.00 324 GLU A N 1
ATOM 2513 C CA . GLU A 1 324 ? 12.972 4.889 15.253 1.00 80.00 324 GLU A CA 1
ATOM 2514 C C . GLU A 1 324 ? 11.879 5.122 16.293 1.00 80.00 324 GLU A C 1
ATOM 2516 O O . GLU A 1 324 ? 10.867 5.759 16.001 1.00 80.00 324 GLU A O 1
ATOM 2521 N N . ARG A 1 325 ? 12.050 4.591 17.506 1.00 79.81 325 ARG A N 1
ATOM 2522 C CA . ARG A 1 325 ? 11.159 4.935 18.617 1.00 79.81 325 ARG A CA 1
ATOM 2523 C C . ARG A 1 325 ? 11.446 6.379 19.019 1.00 79.81 325 ARG A C 1
ATOM 2525 O O . ARG A 1 325 ? 12.600 6.739 19.238 1.00 79.81 325 ARG A O 1
ATOM 2532 N N . LEU A 1 326 ? 10.406 7.197 19.079 1.00 76.62 326 LEU A N 1
ATOM 2533 C CA . LEU A 1 326 ? 10.482 8.543 19.625 1.00 76.62 326 LEU A CA 1
ATOM 2534 C C . LEU A 1 326 ? 10.317 8.437 21.143 1.00 76.62 326 LEU A C 1
ATOM 2536 O O . LEU A 1 326 ? 9.439 7.704 21.606 1.00 76.62 326 LEU A O 1
ATOM 2540 N N . ALA A 1 327 ? 11.204 9.115 21.874 1.00 68.69 327 ALA A N 1
ATOM 2541 C CA . ALA A 1 327 ? 11.123 9.252 23.325 1.00 68.69 327 ALA A CA 1
ATOM 2542 C C . ALA A 1 327 ? 9.849 10.002 23.743 1.00 68.69 327 ALA A C 1
ATOM 2544 O O . ALA A 1 327 ? 9.399 10.886 22.971 1.00 68.69 327 ALA A O 1
#

pLDDT: mean 79.69, std 16.97, range [29.75, 97.31]

Radius of gyration: 26.44 Å; chains: 1; bounding box: 62×60×64 Å

Foldseek 3Di:
DDDDDLVRLLVVLVVVLVVLLVVLLAAAQLPCSLLVLLVSLLVQLLGPALVSSVVSLVSSLVSLVCSVVRHHHDPDDPVSNVVSSVVSNVSSVVSSVCSPPVNVVVVLVVVVVVVVPDDDDDDDDDDDDDPVPVVVVSSCVVVCVVCVLQDKDKFKKWKWWADPCLLVDDADPQKDKDAPVRHDDPVVLVQCCVQPNPVVSVVVNVQRPAPPKMKIWRDDPRHTQKIKIWDPDPVVCLVCVVVPVQEIEIDDIDGRPVNPPVLPLLSNVSNSVNVCVVVPRPIYMYMDTPPCVSVVVSCVVSPIGTPAMWIWIAGNNRPDIDIDTDD

Sequence (327 aa):
MANLKPGTIFRILLFVGTVIFIIDTRLPRGITLAIAYIPLVAIAVLLPRPNMAVTVAAVTSAFTLLDPIFSPPSSLPAWVTYNNRGLTLGAIWFLAALALPRVRAAWIGLAGSDATGVGDTGTEAAGGEDDAGEHWQRWTYAARRVLSWATRRKHTYRIYRATPDMIEHSLDPGISTYDAASGIPDSVLELLVDAAGRFELFVMTGRMRRNGAVLAVLPGAESILGYGWIQ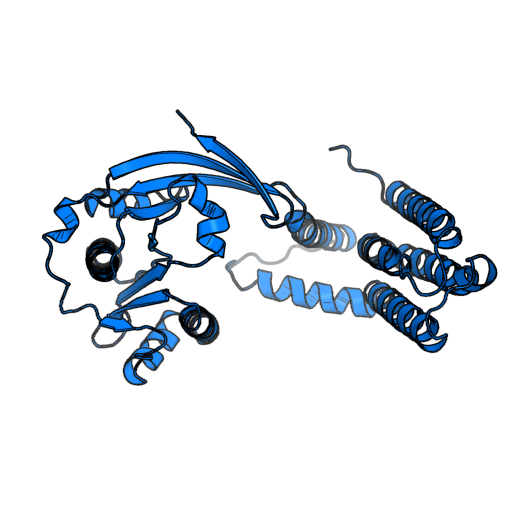QWGPLQREFGWLADDAICLGPFWVNPSFRGRGIYGRLLTHTVVEAMRRGAKNVFVWTDDGNRASAHGIERAGFEPVGRYHVTLWFAGLWRKVERLA